Protein AF-A0A921SMA0-F1 (afdb_monomer_lite)

Sequence (231 aa):
MGSETGGRRARRWAIAGLLVIVLTVTSVPVLGFVAYGPARTVSAYFDALERGDATAAVDRLLLGDVTDGWALTDAALTGAPSLPTRVNVTHVEVDGDSATAHVRYDLAGTTRSQDVALVRRTGLWGLFPEWLIDPGQLPRLDLVVDGASTLHLNSADVPVPREGLPVLYPVEYSAGFAEEWFRSDVQNAVVDGTEPEVEVRLAAEPTDRLLTEVQKLVREHLEECATATTL

pLDDT: mean 86.72, std 14.73, range [40.72, 98.38]

Structure (mmCIF, N/CA/C/O backbone):
data_AF-A0A921SMA0-F1
#
_entry.id   AF-A0A921SMA0-F1
#
loop_
_atom_site.group_PDB
_atom_site.id
_atom_site.type_symbol
_atom_site.label_atom_id
_atom_site.label_alt_id
_atom_site.label_comp_id
_atom_site.label_asym_id
_atom_site.label_entity_id
_atom_site.label_seq_id
_atom_site.pdbx_PDB_ins_code
_atom_site.Cartn_x
_atom_site.Cartn_y
_atom_site.Cartn_z
_atom_site.occupancy
_atom_site.B_iso_or_equiv
_atom_site.auth_seq_id
_atom_site.auth_comp_id
_atom_site.auth_asym_id
_atom_site.auth_atom_id
_atom_site.pdbx_PDB_model_num
ATOM 1 N N . MET A 1 1 ? 45.565 -23.166 -63.180 1.00 44.62 1 MET A N 1
ATOM 2 C CA . MET A 1 1 ? 44.136 -23.253 -62.808 1.00 44.62 1 MET A CA 1
ATOM 3 C C . MET A 1 1 ? 44.072 -23.631 -61.331 1.00 44.62 1 MET A C 1
ATOM 5 O O . MET A 1 1 ? 44.339 -24.781 -61.023 1.00 44.62 1 MET A O 1
ATOM 9 N N . GLY A 1 2 ? 43.895 -22.677 -60.403 1.00 48.47 2 GLY A N 1
ATOM 10 C CA . GLY A 1 2 ? 43.957 -23.020 -58.968 1.00 48.47 2 GLY A CA 1
ATOM 11 C C . GLY A 1 2 ? 43.997 -21.896 -57.923 1.00 48.47 2 GLY A C 1
ATOM 12 O O . GLY A 1 2 ? 44.280 -22.201 -56.773 1.00 48.47 2 GLY A O 1
ATOM 13 N N . SER A 1 3 ? 43.732 -20.625 -58.255 1.00 46.03 3 SER A N 1
ATOM 14 C CA . SER A 1 3 ? 43.811 -19.519 -57.274 1.00 46.03 3 SER A CA 1
ATOM 15 C C . SER A 1 3 ? 42.480 -18.819 -56.956 1.00 46.03 3 SER A C 1
ATOM 17 O O . SER A 1 3 ? 42.450 -17.931 -56.110 1.00 46.03 3 SER A O 1
ATOM 19 N N . GLU A 1 4 ? 41.351 -19.220 -57.550 1.00 50.34 4 GLU A N 1
ATOM 20 C CA . GLU A 1 4 ? 40.073 -18.504 -57.357 1.00 50.34 4 GLU A CA 1
ATOM 21 C C . GLU A 1 4 ? 39.238 -18.978 -56.150 1.00 50.34 4 GLU A C 1
ATOM 23 O O . GLU A 1 4 ? 38.250 -18.340 -55.773 1.00 50.34 4 GLU A O 1
ATOM 28 N N . THR A 1 5 ? 39.612 -20.086 -55.504 1.00 53.25 5 THR A N 1
ATOM 29 C CA . THR A 1 5 ? 38.802 -20.714 -54.443 1.00 53.25 5 THR A CA 1
ATOM 30 C C . THR A 1 5 ? 39.125 -20.210 -53.031 1.00 53.25 5 THR A C 1
ATOM 32 O O . THR A 1 5 ? 38.252 -20.262 -52.160 1.00 53.25 5 THR A O 1
ATOM 35 N N . GLY A 1 6 ? 40.326 -19.666 -52.799 1.00 53.53 6 GLY A N 1
ATOM 36 C CA . GLY A 1 6 ? 40.760 -19.170 -51.484 1.00 53.53 6 GLY A CA 1
ATOM 37 C C . GLY A 1 6 ? 40.037 -17.891 -51.047 1.00 53.53 6 GLY A C 1
ATOM 38 O O . GLY A 1 6 ? 39.524 -17.814 -49.930 1.00 53.53 6 GLY A O 1
ATOM 39 N N . GLY A 1 7 ? 39.891 -16.923 -51.959 1.00 58.03 7 GLY A N 1
ATOM 40 C CA . GLY A 1 7 ? 39.273 -15.626 -51.656 1.00 58.03 7 GLY A CA 1
ATOM 41 C C . GLY A 1 7 ? 37.786 -15.719 -51.303 1.00 58.03 7 GLY A C 1
ATOM 42 O O . GLY A 1 7 ? 37.313 -15.027 -50.405 1.00 58.03 7 GLY A O 1
ATOM 43 N N . ARG A 1 8 ? 37.035 -16.629 -51.944 1.00 58.25 8 ARG A N 1
ATOM 44 C CA . ARG A 1 8 ? 35.601 -16.819 -51.653 1.00 58.25 8 ARG A CA 1
ATOM 45 C C . ARG A 1 8 ? 35.366 -17.455 -50.285 1.00 58.25 8 ARG A C 1
ATOM 47 O O . ARG A 1 8 ? 34.381 -17.122 -49.635 1.00 58.25 8 ARG A O 1
ATOM 54 N N . ARG A 1 9 ? 36.256 -18.349 -49.841 1.00 60.91 9 ARG A N 1
ATOM 55 C CA . ARG A 1 9 ? 36.178 -18.961 -48.507 1.00 60.91 9 ARG A CA 1
ATOM 56 C C . ARG A 1 9 ? 36.543 -17.943 -47.431 1.00 60.91 9 ARG A C 1
ATOM 58 O O . ARG A 1 9 ? 35.746 -17.746 -46.524 1.00 60.91 9 ARG A O 1
ATOM 65 N N . ALA A 1 10 ? 37.657 -17.227 -47.588 1.00 69.00 10 ALA A N 1
ATOM 66 C CA .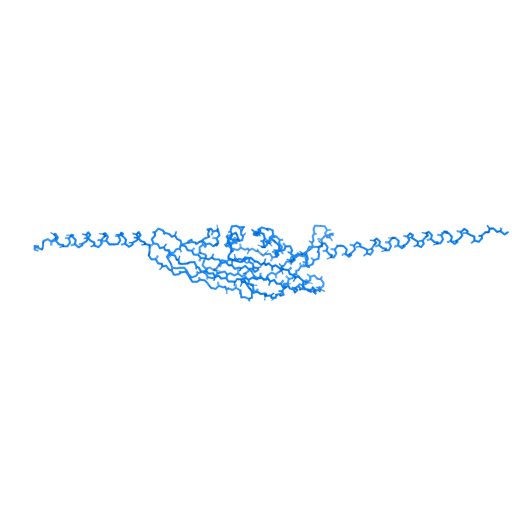 ALA A 1 10 ? 38.068 -16.178 -46.652 1.00 69.00 10 ALA A CA 1
ATOM 67 C C . ALA A 1 10 ? 37.000 -15.077 -46.502 1.00 69.00 10 ALA A C 1
A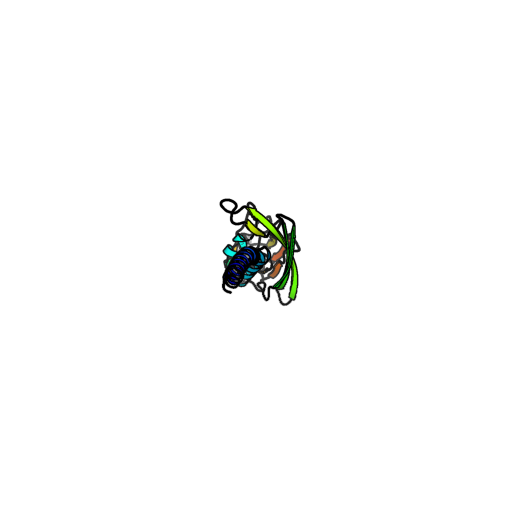TOM 69 O O . ALA A 1 10 ? 36.652 -14.700 -45.386 1.00 69.00 10 ALA A O 1
ATOM 70 N N . ARG A 1 11 ? 36.390 -14.636 -47.612 1.00 71.31 11 ARG A N 1
ATOM 71 C CA . ARG A 1 11 ? 35.308 -13.639 -47.587 1.00 71.31 11 ARG A CA 1
ATOM 72 C C . ARG A 1 11 ? 34.042 -14.156 -46.900 1.00 71.31 11 ARG A C 1
ATOM 74 O O . ARG A 1 11 ? 33.395 -13.402 -46.188 1.00 71.31 11 ARG A O 1
ATOM 81 N N . ARG A 1 12 ? 33.691 -15.436 -47.078 1.00 75.81 12 ARG A N 1
ATOM 82 C CA . ARG A 1 12 ? 32.546 -16.062 -46.389 1.00 75.81 12 ARG A CA 1
ATOM 83 C C . ARG A 1 12 ? 32.764 -16.155 -44.880 1.00 75.81 12 ARG A C 1
ATOM 85 O O . ARG A 1 12 ? 31.842 -15.848 -44.137 1.00 75.81 12 ARG A O 1
ATOM 92 N N . TRP A 1 13 ? 33.969 -16.511 -44.437 1.00 76.50 13 TRP A N 1
ATOM 93 C CA . TRP A 1 13 ? 34.309 -16.553 -43.011 1.00 76.50 13 TRP A CA 1
ATOM 94 C C . TRP A 1 13 ? 34.347 -15.160 -42.377 1.00 76.50 13 TRP A C 1
ATOM 96 O O . TRP A 1 13 ? 33.834 -14.986 -41.278 1.00 76.50 13 TRP A O 1
ATOM 106 N N . ALA A 1 14 ? 34.859 -14.153 -43.092 1.00 75.94 14 ALA A N 1
ATOM 107 C CA . ALA A 1 14 ? 34.826 -12.764 -42.635 1.00 75.94 14 ALA A CA 1
ATOM 108 C C . ALA A 1 14 ? 33.389 -12.226 -42.505 1.00 75.94 14 ALA A C 1
ATOM 110 O O . ALA A 1 14 ? 33.062 -11.589 -41.509 1.00 75.94 14 ALA A O 1
ATOM 111 N N . ILE A 1 15 ? 32.512 -12.532 -43.470 1.00 78.50 15 ILE A N 1
ATOM 112 C CA . ILE A 1 15 ? 31.091 -12.156 -43.408 1.00 78.50 15 ILE A CA 1
ATOM 113 C C . ILE A 1 15 ? 30.387 -12.886 -42.260 1.00 78.50 15 ILE A C 1
ATOM 115 O O . ILE A 1 15 ? 29.644 -12.253 -41.523 1.00 78.50 15 ILE A O 1
ATOM 119 N N . ALA A 1 16 ? 30.636 -14.184 -42.070 1.00 78.19 16 ALA A N 1
ATOM 120 C CA . ALA A 1 16 ? 30.051 -14.943 -40.965 1.00 78.19 16 ALA A CA 1
ATOM 121 C C . ALA A 1 16 ? 30.497 -14.401 -39.596 1.00 78.19 16 ALA A C 1
ATOM 123 O O . ALA A 1 16 ? 29.664 -14.230 -38.713 1.00 78.19 16 ALA A O 1
ATOM 124 N N . GLY A 1 17 ? 31.781 -14.062 -39.438 1.00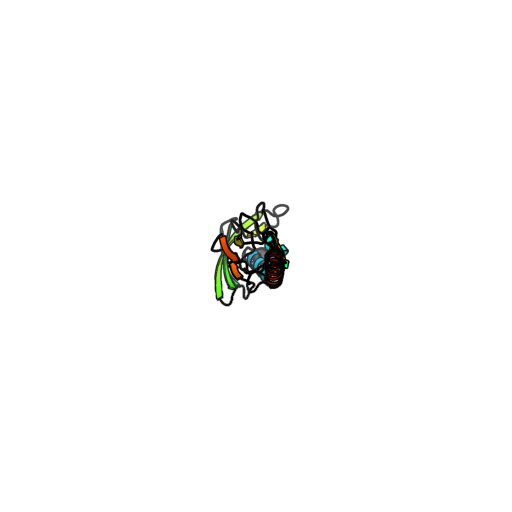 79.12 17 GLY A N 1
ATOM 125 C CA . GLY A 1 17 ? 32.304 -13.442 -38.219 1.00 79.12 17 GLY A CA 1
ATOM 126 C C . GLY A 1 17 ? 31.696 -12.063 -37.951 1.00 79.12 17 GLY A C 1
ATOM 127 O O . GLY A 1 17 ? 31.245 -11.802 -36.840 1.00 79.12 17 GLY A O 1
ATOM 128 N N . LEU A 1 18 ? 31.601 -11.210 -38.977 1.00 79.56 18 LEU A N 1
ATOM 129 C CA . LEU A 1 18 ? 30.931 -9.910 -38.876 1.00 79.56 18 LEU A CA 1
ATOM 130 C C . LEU A 1 18 ? 29.455 -10.076 -38.493 1.00 79.56 18 LEU A C 1
ATOM 132 O O . LEU A 1 18 ? 28.956 -9.344 -37.651 1.00 79.56 18 LEU A O 1
ATOM 136 N N . LEU A 1 19 ? 28.764 -11.053 -39.080 1.00 77.19 19 LEU A N 1
ATOM 137 C CA . LEU A 1 19 ? 27.347 -11.301 -38.839 1.00 77.19 19 LEU A CA 1
ATOM 138 C C . LEU A 1 19 ? 27.101 -11.813 -37.415 1.00 77.19 19 LEU A C 1
ATOM 140 O O . LEU A 1 19 ? 26.161 -11.358 -36.777 1.00 77.19 19 LEU A O 1
ATOM 144 N N . VAL A 1 20 ? 27.982 -12.666 -36.881 1.00 75.19 20 VAL A N 1
ATOM 145 C CA . VAL A 1 20 ? 27.959 -13.078 -35.467 1.00 75.19 20 VAL A CA 1
ATOM 146 C C . VAL A 1 20 ? 28.226 -11.888 -34.547 1.00 75.19 20 VAL A C 1
ATOM 148 O O . VAL A 1 20 ? 27.503 -11.716 -33.573 1.00 75.19 20 VAL A O 1
ATOM 151 N N . ILE A 1 21 ? 29.200 -11.028 -34.855 1.00 71.44 21 ILE A N 1
ATOM 152 C CA . ILE A 1 21 ? 29.482 -9.825 -34.056 1.00 71.44 21 ILE A CA 1
ATOM 153 C C . ILE A 1 21 ? 28.285 -8.870 -34.086 1.00 71.44 21 ILE A C 1
ATOM 155 O O . ILE A 1 21 ? 27.843 -8.431 -33.033 1.00 71.44 21 ILE A O 1
ATOM 159 N N . VAL A 1 22 ? 27.706 -8.603 -35.258 1.00 69.44 22 VAL A N 1
ATOM 160 C CA . VAL A 1 22 ? 26.515 -7.754 -35.404 1.00 69.44 22 VAL A CA 1
ATOM 161 C C . VAL A 1 22 ? 25.325 -8.357 -34.662 1.00 69.44 22 VAL A C 1
ATOM 163 O O . VAL A 1 22 ? 24.676 -7.636 -33.915 1.00 69.44 22 VAL A O 1
ATOM 166 N N . LEU A 1 23 ? 25.064 -9.664 -34.780 1.00 60.84 23 LEU A N 1
ATOM 167 C CA . LEU A 1 23 ? 24.011 -10.348 -34.017 1.00 60.84 23 LEU A CA 1
ATOM 168 C C . LEU A 1 23 ? 24.255 -10.262 -32.515 1.00 60.84 23 LEU A C 1
ATOM 170 O O . LEU A 1 23 ? 23.328 -9.963 -31.778 1.00 60.84 23 LEU A O 1
ATOM 174 N N . THR A 1 24 ? 25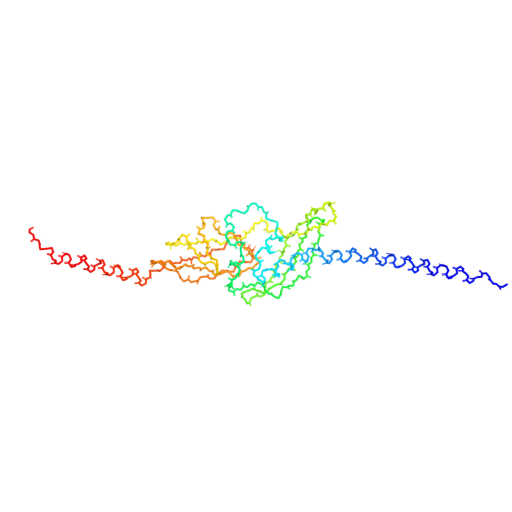.486 -10.447 -32.047 1.00 58.38 24 THR A N 1
ATOM 175 C CA . THR A 1 24 ? 25.795 -10.402 -30.610 1.00 58.38 24 THR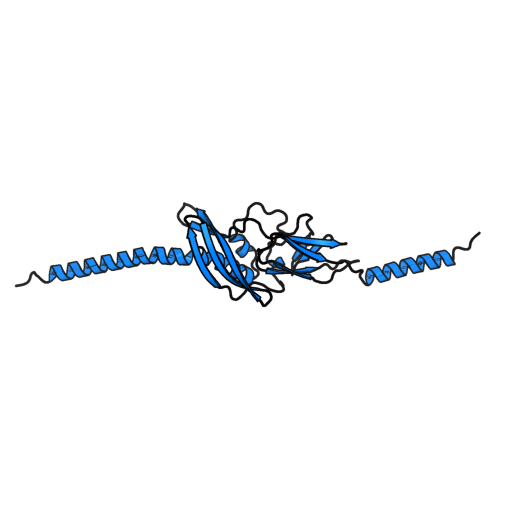 A CA 1
ATOM 176 C C . THR A 1 24 ? 25.672 -8.971 -30.075 1.00 58.38 24 THR A C 1
ATOM 178 O O . THR A 1 24 ? 25.050 -8.747 -29.043 1.00 58.38 24 THR A O 1
ATOM 181 N N . VAL A 1 25 ? 26.170 -7.979 -30.819 1.00 59.16 25 VAL A N 1
ATOM 182 C CA . VAL A 1 25 ? 26.106 -6.550 -30.466 1.00 59.16 25 VAL A CA 1
ATOM 183 C C . VAL A 1 25 ? 24.682 -5.993 -30.563 1.00 59.16 25 VAL A C 1
ATOM 185 O O . VAL A 1 25 ? 24.348 -5.083 -29.817 1.00 59.16 25 VAL A O 1
ATOM 188 N N . THR A 1 26 ? 23.820 -6.542 -31.426 1.00 53.66 26 THR A N 1
ATOM 189 C CA . THR A 1 26 ? 22.397 -6.152 -31.517 1.00 53.66 26 THR A CA 1
ATOM 190 C C . THR A 1 26 ? 21.490 -6.931 -30.561 1.00 53.66 26 THR A C 1
ATOM 192 O O . THR A 1 26 ? 20.457 -6.407 -30.158 1.00 53.66 26 THR A O 1
ATOM 195 N N . SER A 1 27 ? 21.882 -8.134 -30.125 1.00 47.44 27 SER A N 1
ATOM 196 C CA . SER A 1 27 ? 21.148 -8.916 -29.113 1.00 47.44 27 SER A CA 1
ATOM 197 C C . SER A 1 27 ? 21.242 -8.310 -27.711 1.00 47.44 27 SER A C 1
ATOM 199 O O . SER A 1 27 ? 20.268 -8.315 -26.962 1.00 47.44 27 SER A O 1
ATOM 201 N N . VAL A 1 28 ? 22.416 -7.790 -27.338 1.00 50.03 28 VAL A N 1
ATOM 202 C CA . VAL A 1 28 ? 22.695 -7.309 -25.971 1.00 50.03 28 VAL A CA 1
ATOM 203 C C . VAL A 1 28 ? 21.853 -6.080 -25.568 1.00 50.03 28 VAL A C 1
ATOM 205 O O . VAL A 1 28 ? 21.305 -6.098 -24.465 1.00 50.03 28 VAL A O 1
ATOM 208 N N . PRO A 1 29 ? 21.649 -5.054 -26.420 1.00 47.28 29 PRO A N 1
ATOM 209 C CA . PRO A 1 29 ? 20.770 -3.929 -26.105 1.00 47.28 29 PRO A CA 1
ATOM 210 C C . PRO A 1 29 ? 19.311 -4.354 -25.937 1.00 47.28 29 PRO A C 1
ATOM 212 O O . PRO A 1 29 ? 18.635 -3.844 -25.051 1.00 47.28 29 PRO A O 1
ATOM 215 N N . VAL A 1 30 ? 18.836 -5.311 -26.743 1.00 44.59 30 VAL A N 1
ATOM 216 C CA . VAL A 1 30 ? 17.448 -5.797 -26.689 1.00 44.59 30 VAL A CA 1
ATOM 217 C C . VAL A 1 30 ? 17.208 -6.602 -25.413 1.00 44.59 30 VAL A C 1
ATOM 219 O O . VAL A 1 30 ? 16.198 -6.396 -24.747 1.00 44.59 30 VAL A O 1
ATOM 222 N N . LEU A 1 31 ? 18.156 -7.450 -25.001 1.00 46.25 31 LEU A N 1
ATOM 223 C CA . LEU A 1 31 ? 18.052 -8.151 -23.719 1.00 46.25 31 LEU A CA 1
ATOM 224 C C . LEU A 1 31 ? 18.153 -7.197 -22.520 1.00 46.25 31 LEU A C 1
ATOM 226 O O . LEU A 1 31 ? 17.434 -7.397 -21.550 1.00 46.25 31 LEU A O 1
ATOM 230 N N . GLY A 1 32 ? 18.985 -6.151 -22.580 1.00 42.34 32 GLY A N 1
ATOM 231 C CA . GLY A 1 32 ? 19.077 -5.132 -21.526 1.00 42.34 32 GLY A CA 1
ATOM 232 C C . GLY A 1 32 ? 17.806 -4.284 -21.388 1.00 42.34 32 GLY A C 1
ATOM 233 O O . GLY A 1 32 ? 17.348 -4.049 -20.272 1.00 42.34 32 GLY A O 1
ATOM 234 N N . PHE A 1 33 ? 17.185 -3.905 -22.512 1.00 48.56 33 PHE A N 1
ATOM 235 C CA . PHE A 1 33 ? 15.898 -3.194 -22.543 1.00 48.56 33 PHE A CA 1
ATOM 236 C C . PHE A 1 33 ? 14.743 -4.036 -21.984 1.00 48.56 33 PHE A C 1
ATOM 238 O O . PHE A 1 33 ? 13.833 -3.500 -21.360 1.00 48.56 33 PHE A O 1
ATOM 245 N N . VAL A 1 34 ? 14.783 -5.356 -22.178 1.00 50.66 34 VAL A N 1
ATOM 246 C CA . VAL A 1 34 ? 13.763 -6.287 -21.669 1.00 50.66 34 VAL A CA 1
ATOM 247 C C . VAL A 1 34 ? 14.037 -6.683 -20.211 1.00 50.66 34 VAL A C 1
ATOM 249 O O . VAL A 1 34 ? 13.105 -6.865 -19.432 1.00 50.66 34 VAL A O 1
ATOM 252 N N . ALA A 1 35 ? 15.305 -6.784 -19.804 1.00 51.50 35 ALA A N 1
ATOM 253 C CA . ALA A 1 35 ? 15.685 -7.231 -18.467 1.00 51.50 35 ALA A CA 1
ATOM 254 C C . ALA A 1 35 ? 15.745 -6.112 -17.413 1.00 51.50 35 ALA A C 1
ATOM 256 O O . ALA A 1 35 ? 15.659 -6.425 -16.232 1.00 51.50 35 ALA A O 1
ATOM 257 N N . TYR A 1 36 ? 15.875 -4.842 -17.786 1.00 60.97 36 TYR A N 1
ATOM 258 C CA . TYR A 1 36 ? 15.924 -3.724 -16.827 1.00 60.97 36 TYR A CA 1
ATOM 259 C C . TYR A 1 36 ? 15.120 -2.511 -17.313 1.00 60.97 36 TYR A C 1
ATOM 261 O O . TYR A 1 36 ? 15.400 -1.383 -16.927 1.00 60.97 36 TYR A O 1
ATOM 269 N N . GLY A 1 37 ? 14.152 -2.721 -18.210 1.00 84.69 37 GLY A N 1
ATOM 270 C CA . GLY A 1 37 ? 13.312 -1.650 -18.747 1.00 84.69 37 GLY A CA 1
ATOM 271 C C . GLY A 1 37 ? 12.130 -1.273 -17.845 1.00 84.69 37 GLY A C 1
ATOM 272 O O . GLY A 1 37 ? 11.798 -2.020 -16.919 1.00 84.69 37 GLY A O 1
ATOM 273 N N . PRO A 1 38 ? 11.427 -0.170 -18.168 1.00 90.31 38 PRO A N 1
ATOM 274 C CA . PRO A 1 38 ? 10.305 0.336 -17.373 1.00 90.31 38 PRO A CA 1
ATOM 275 C C . PRO A 1 38 ? 9.210 -0.715 -17.150 1.00 90.31 38 PRO A C 1
ATOM 277 O O . PRO A 1 38 ? 8.740 -0.898 -16.031 1.00 90.31 38 PRO A O 1
ATOM 280 N N . ALA A 1 39 ? 8.870 -1.490 -18.190 1.00 90.69 39 ALA A N 1
ATOM 281 C CA . ALA A 1 39 ? 7.879 -2.566 -18.103 1.00 90.69 39 ALA A CA 1
ATOM 282 C C . ALA A 1 39 ? 8.212 -3.597 -17.013 1.00 90.69 39 ALA A C 1
ATOM 284 O O . ALA A 1 39 ? 7.311 -4.108 -16.344 1.00 90.69 39 ALA A O 1
ATOM 285 N N . ARG A 1 40 ? 9.502 -3.909 -16.822 1.00 89.75 40 ARG A N 1
ATOM 286 C CA . ARG A 1 40 ? 9.937 -4.879 -15.817 1.00 89.75 40 ARG A CA 1
ATOM 287 C C . ARG A 1 40 ? 9.857 -4.300 -14.414 1.00 89.75 40 ARG A C 1
ATOM 289 O O . ARG A 1 40 ? 9.412 -5.018 -13.529 1.00 89.75 40 ARG A O 1
ATOM 296 N N . THR A 1 41 ? 10.240 -3.036 -14.214 1.00 94.25 41 THR A N 1
ATOM 297 C CA . THR A 1 41 ? 10.065 -2.354 -12.919 1.00 94.25 41 THR A CA 1
ATOM 298 C C . THR A 1 41 ? 8.602 -2.381 -12.502 1.00 94.25 41 THR A C 1
ATOM 300 O O . THR A 1 41 ? 8.302 -2.807 -11.391 1.00 94.25 41 THR A O 1
ATOM 303 N N . VAL A 1 42 ? 7.696 -2.016 -13.415 1.00 95.88 42 VAL A N 1
ATOM 304 C CA . VAL A 1 42 ? 6.252 -2.058 -13.164 1.00 95.88 42 VAL A CA 1
ATOM 305 C C . VAL A 1 42 ? 5.785 -3.473 -12.846 1.00 95.88 42 VAL A C 1
ATOM 307 O O . VAL A 1 42 ? 5.192 -3.694 -11.798 1.00 95.88 42 VAL A O 1
ATOM 310 N N . SER A 1 43 ? 6.101 -4.453 -13.694 1.00 95.12 43 SER A N 1
ATOM 311 C CA . SER A 1 43 ? 5.688 -5.843 -13.450 1.00 95.12 43 SER A CA 1
ATOM 312 C C . SER A 1 43 ? 6.194 -6.342 -12.096 1.00 95.12 43 SER A C 1
ATOM 314 O O . SER A 1 43 ? 5.445 -6.927 -11.330 1.00 95.12 43 SER A O 1
ATOM 316 N N . ALA A 1 44 ? 7.445 -6.037 -11.752 1.00 95.81 44 ALA A N 1
ATOM 317 C CA . ALA A 1 44 ? 8.057 -6.492 -10.516 1.00 95.81 44 ALA A CA 1
ATOM 318 C C . ALA A 1 44 ? 7.537 -5.756 -9.264 1.00 95.81 44 ALA A C 1
ATOM 320 O O . ALA A 1 44 ? 7.642 -6.308 -8.170 1.00 95.81 44 ALA A O 1
ATOM 321 N N . TYR A 1 45 ? 7.008 -4.536 -9.407 1.00 97.75 45 TYR A N 1
ATOM 322 C CA . TYR A 1 45 ? 6.262 -3.831 -8.361 1.00 97.75 45 TYR A CA 1
ATOM 323 C C . TYR A 1 45 ? 4.925 -4.522 -8.084 1.00 97.75 45 TYR A C 1
ATOM 325 O O . TYR A 1 45 ? 4.646 -4.923 -6.959 1.00 97.75 45 TYR A O 1
ATOM 333 N N . PHE A 1 46 ? 4.133 -4.738 -9.133 1.00 97.88 46 PHE A N 1
ATOM 334 C CA . PHE A 1 46 ? 2.839 -5.404 -9.030 1.00 97.88 46 PHE A CA 1
ATOM 335 C C . PHE A 1 46 ? 2.960 -6.856 -8.543 1.00 97.88 46 PHE A C 1
ATOM 337 O O . PHE A 1 46 ? 2.189 -7.278 -7.689 1.00 97.88 46 PHE A O 1
ATOM 344 N N . ASP A 1 47 ? 3.974 -7.590 -9.004 1.00 97.69 47 ASP A N 1
ATOM 345 C CA . ASP A 1 47 ? 4.299 -8.932 -8.514 1.00 97.69 47 ASP A CA 1
ATOM 346 C C . ASP A 1 47 ? 4.646 -8.936 -7.014 1.00 97.69 47 ASP A C 1
ATOM 348 O O . ASP A 1 47 ? 4.413 -9.926 -6.321 1.00 97.69 47 ASP A O 1
ATOM 352 N N . ALA A 1 48 ? 5.274 -7.868 -6.510 1.00 98.31 48 ALA A N 1
ATOM 353 C CA . ALA A 1 48 ? 5.575 -7.734 -5.089 1.00 98.31 48 ALA A CA 1
ATOM 354 C C . ALA A 1 48 ? 4.290 -7.494 -4.285 1.00 98.31 48 ALA A C 1
ATOM 356 O O . ALA A 1 48 ? 4.075 -8.173 -3.282 1.00 98.31 48 ALA A O 1
ATOM 357 N N . LEU A 1 49 ? 3.389 -6.639 -4.786 1.00 98.25 49 LEU A N 1
ATOM 358 C CA . LEU A 1 49 ? 2.061 -6.452 -4.198 1.00 98.25 49 LEU A CA 1
ATOM 359 C C . LEU A 1 49 ? 1.254 -7.753 -4.181 1.00 98.25 49 LEU A C 1
ATOM 361 O O . LEU A 1 49 ? 0.718 -8.103 -3.137 1.00 98.25 49 LEU A O 1
ATOM 365 N N . GLU A 1 50 ? 1.209 -8.500 -5.288 1.00 97.50 50 GLU A N 1
ATOM 366 C CA . GLU A 1 50 ? 0.496 -9.785 -5.375 1.00 97.50 50 GLU A CA 1
ATOM 367 C C . GLU A 1 50 ? 1.013 -10.806 -4.345 1.00 97.50 50 GLU A C 1
ATOM 369 O O . GLU A 1 50 ? 0.239 -11.594 -3.801 1.00 97.50 50 GLU A O 1
ATOM 374 N N . ARG A 1 51 ? 2.315 -10.772 -4.030 1.00 97.44 51 ARG A N 1
ATOM 375 C CA . ARG A 1 51 ? 2.935 -11.626 -3.003 1.00 97.44 51 ARG A CA 1
ATOM 376 C C . ARG A 1 51 ? 2.824 -11.084 -1.574 1.00 97.44 51 ARG A C 1
ATOM 378 O O . ARG A 1 51 ? 3.255 -11.779 -0.656 1.00 97.44 51 ARG A O 1
ATOM 385 N N . GLY A 1 52 ? 2.288 -9.880 -1.377 1.00 97.81 52 GLY A N 1
ATOM 386 C CA . GLY A 1 52 ? 2.266 -9.208 -0.076 1.00 97.81 52 GLY A CA 1
ATOM 387 C C . GLY A 1 52 ? 3.648 -8.766 0.425 1.00 97.81 52 GLY A C 1
ATOM 388 O O . GLY A 1 52 ? 3.831 -8.593 1.625 1.00 97.81 52 GLY A O 1
ATOM 389 N N . ASP A 1 53 ? 4.616 -8.599 -0.479 1.00 98.12 53 ASP A N 1
ATOM 390 C CA . ASP A 1 53 ? 5.990 -8.177 -0.185 1.00 98.12 53 ASP A CA 1
ATOM 391 C C . ASP A 1 53 ? 6.094 -6.654 -0.352 1.00 98.12 53 ASP A C 1
ATOM 393 O O . ASP A 1 53 ? 6.366 -6.130 -1.437 1.00 98.12 53 ASP A O 1
ATOM 397 N N . ALA A 1 54 ? 5.803 -5.927 0.726 1.00 97.50 54 ALA A N 1
ATOM 398 C CA . ALA A 1 54 ? 5.794 -4.471 0.722 1.00 97.50 54 ALA A CA 1
ATOM 399 C C . ALA A 1 54 ? 7.206 -3.915 0.561 1.00 97.50 54 ALA A C 1
ATOM 401 O O . ALA A 1 54 ? 7.385 -2.912 -0.123 1.00 97.50 54 ALA A O 1
ATOM 402 N N . THR A 1 55 ? 8.210 -4.582 1.136 1.00 96.31 55 THR A N 1
ATOM 403 C CA . THR A 1 55 ? 9.613 -4.160 1.023 1.00 96.31 55 THR A CA 1
ATOM 404 C C . THR A 1 55 ? 10.053 -4.150 -0.442 1.00 96.31 55 THR A C 1
ATOM 406 O O . THR A 1 55 ? 10.512 -3.126 -0.950 1.00 96.31 55 THR A O 1
ATOM 409 N N . ALA A 1 56 ? 9.826 -5.249 -1.169 1.00 96.75 56 ALA A N 1
ATOM 410 C CA . ALA A 1 56 ? 10.175 -5.328 -2.584 1.00 96.75 56 ALA A CA 1
ATOM 411 C C . ALA A 1 56 ? 9.336 -4.393 -3.470 1.00 96.75 56 ALA A C 1
ATOM 413 O O . ALA A 1 56 ? 9.800 -4.008 -4.547 1.00 96.75 56 ALA A O 1
ATOM 414 N N . ALA A 1 57 ? 8.113 -4.046 -3.054 1.00 97.75 57 ALA A N 1
ATOM 415 C CA . ALA A 1 57 ? 7.289 -3.054 -3.736 1.00 97.75 57 ALA A CA 1
ATOM 416 C C . ALA A 1 57 ? 7.848 -1.635 -3.529 1.00 97.75 57 ALA A C 1
ATOM 418 O O . ALA A 1 57 ? 8.080 -0.919 -4.502 1.00 97.75 57 ALA A O 1
ATOM 419 N N . VAL A 1 58 ? 8.128 -1.252 -2.280 1.00 96.62 58 VAL A N 1
ATOM 420 C CA . VAL A 1 58 ? 8.709 0.048 -1.904 1.00 96.62 58 VAL A CA 1
ATOM 421 C C . VAL A 1 58 ? 10.041 0.291 -2.615 1.00 96.62 58 VAL A C 1
ATOM 423 O O . VAL A 1 58 ? 10.255 1.386 -3.127 1.00 96.62 58 VAL A O 1
ATOM 426 N N . ASP A 1 59 ? 10.885 -0.734 -2.755 1.00 94.44 59 ASP A N 1
ATOM 427 C CA . ASP A 1 59 ? 12.172 -0.650 -3.464 1.00 94.44 59 ASP A CA 1
ATOM 428 C C . ASP A 1 59 ? 12.052 -0.241 -4.946 1.00 94.44 59 ASP A C 1
ATOM 430 O O . ASP A 1 59 ? 13.045 0.123 -5.577 1.00 94.44 59 ASP A O 1
ATOM 434 N N . ARG A 1 60 ? 10.851 -0.309 -5.536 1.00 95.56 60 ARG A N 1
ATOM 435 C CA . ARG A 1 60 ? 10.591 0.109 -6.925 1.00 95.56 60 ARG A CA 1
ATOM 436 C C . ARG A 1 60 ? 10.024 1.507 -7.043 1.00 95.56 60 ARG A C 1
ATOM 438 O O . ARG A 1 60 ? 9.830 1.965 -8.168 1.00 95.56 60 ARG A O 1
ATOM 445 N N . LEU A 1 61 ? 9.745 2.165 -5.927 1.00 95.62 61 LEU A N 1
ATOM 446 C CA . LEU A 1 61 ? 9.174 3.497 -5.899 1.00 95.62 61 LEU A CA 1
ATOM 447 C C . LEU A 1 61 ? 10.277 4.539 -5.701 1.00 95.62 61 LEU A C 1
ATOM 449 O O . LEU A 1 61 ? 11.204 4.364 -4.909 1.00 95.62 61 LEU A O 1
ATOM 453 N N . LEU A 1 62 ? 10.155 5.665 -6.394 1.00 94.38 62 LEU A N 1
ATOM 454 C CA . LEU A 1 62 ? 10.882 6.874 -6.055 1.00 94.38 62 LEU A CA 1
ATOM 455 C C . LEU A 1 62 ? 10.150 7.555 -4.897 1.00 94.38 62 LEU A C 1
ATOM 457 O O . LEU A 1 62 ? 9.265 8.380 -5.103 1.00 94.38 62 LEU A O 1
ATOM 461 N N . LEU A 1 63 ? 10.515 7.189 -3.672 1.00 90.56 63 LEU A N 1
ATOM 462 C CA . LEU A 1 63 ? 9.992 7.836 -2.473 1.00 90.56 63 LEU A CA 1
ATOM 463 C C . LEU A 1 63 ? 10.958 8.913 -1.977 1.00 90.56 63 LEU A C 1
ATOM 465 O O . LEU A 1 63 ? 12.174 8.712 -1.936 1.00 90.56 63 LEU A O 1
ATOM 469 N N . GLY A 1 64 ? 10.396 10.061 -1.596 1.00 85.31 64 GLY A N 1
ATOM 470 C CA . GLY A 1 64 ? 11.067 11.017 -0.720 1.00 85.31 64 GLY A CA 1
ATOM 471 C C . GLY A 1 64 ? 11.020 10.556 0.740 1.00 85.31 64 GLY A C 1
ATOM 472 O O . GLY A 1 64 ? 10.757 9.389 1.029 1.00 85.31 64 GLY A O 1
ATOM 473 N N . ASP A 1 65 ? 11.230 11.485 1.670 1.00 84.31 65 ASP A N 1
ATOM 474 C CA . ASP A 1 65 ? 11.020 11.207 3.091 1.00 84.31 65 ASP A CA 1
ATOM 475 C C . ASP A 1 65 ? 9.529 10.940 3.350 1.00 84.31 65 ASP A C 1
ATOM 477 O O . ASP A 1 65 ? 8.691 11.834 3.222 1.00 84.31 65 ASP A O 1
ATOM 481 N N . VAL A 1 66 ? 9.194 9.696 3.701 1.00 85.25 66 VAL A N 1
ATOM 482 C CA . VAL A 1 66 ? 7.833 9.307 4.082 1.00 85.25 66 VAL A CA 1
ATOM 483 C C . VAL A 1 66 ? 7.695 9.426 5.594 1.00 85.25 66 VAL A C 1
ATOM 485 O O . VAL A 1 66 ? 8.279 8.647 6.349 1.00 85.25 66 VAL A O 1
ATOM 488 N N . THR A 1 67 ? 6.906 10.398 6.043 1.00 85.56 67 THR A N 1
ATOM 489 C CA . THR A 1 67 ? 6.405 10.426 7.418 1.00 85.56 67 THR A CA 1
ATOM 490 C C . THR A 1 67 ? 5.338 9.351 7.586 1.00 85.56 67 THR A C 1
ATOM 492 O O . THR A 1 67 ? 4.623 9.035 6.639 1.00 85.56 67 THR A O 1
ATOM 495 N N . ASP A 1 68 ? 5.225 8.780 8.785 1.00 87.50 68 ASP A N 1
ATOM 496 C CA . ASP A 1 68 ? 4.089 7.924 9.141 1.00 87.50 68 ASP A CA 1
ATOM 497 C C . ASP A 1 68 ? 3.946 6.643 8.288 1.00 87.50 68 ASP A C 1
ATOM 499 O O . ASP A 1 68 ? 2.859 6.095 8.122 1.00 87.50 68 ASP A O 1
ATOM 503 N N . GLY A 1 69 ? 5.064 6.113 7.776 1.00 90.38 69 GLY A N 1
ATOM 504 C CA . GLY A 1 69 ? 5.134 4.915 6.923 1.00 90.38 69 GLY A CA 1
ATOM 505 C C . GLY A 1 69 ? 4.801 3.575 7.601 1.00 90.38 69 GLY A C 1
ATOM 506 O O . GLY A 1 69 ? 5.311 2.540 7.180 1.00 90.38 69 GLY A O 1
ATOM 507 N N . TRP A 1 70 ? 3.971 3.558 8.650 1.00 93.94 70 TRP A N 1
ATOM 508 C CA . TRP A 1 70 ? 3.631 2.349 9.416 1.00 93.94 70 TRP A CA 1
ATOM 509 C C . TRP A 1 70 ? 2.878 1.293 8.592 1.00 93.94 70 TRP A C 1
ATOM 511 O O . TRP A 1 70 ? 2.974 0.103 8.891 1.00 93.94 70 TRP A O 1
ATOM 521 N N . ALA A 1 71 ? 2.183 1.707 7.527 1.00 95.06 71 ALA A N 1
ATOM 522 C CA . ALA A 1 71 ? 1.489 0.809 6.601 1.00 95.06 71 ALA A CA 1
ATOM 523 C C . ALA A 1 71 ? 2.318 0.389 5.374 1.00 95.06 71 ALA A C 1
ATOM 525 O O . ALA A 1 71 ? 1.821 -0.338 4.516 1.00 95.06 71 ALA A O 1
ATOM 526 N N . LEU A 1 72 ? 3.588 0.795 5.281 1.00 96.44 72 LEU A N 1
ATOM 527 C CA . LEU A 1 72 ? 4.496 0.362 4.212 1.00 96.44 72 LEU A CA 1
ATOM 528 C C . LEU A 1 72 ? 5.222 -0.931 4.609 1.00 96.44 72 LEU A C 1
ATOM 530 O O . LEU A 1 72 ? 6.448 -1.009 4.595 1.00 96.44 72 LEU A O 1
ATOM 534 N N . THR A 1 73 ? 4.452 -1.936 5.031 1.00 97.19 73 THR A N 1
ATOM 535 C CA . THR A 1 73 ? 4.962 -3.194 5.591 1.00 97.19 73 THR A CA 1
ATOM 536 C C . THR A 1 73 ? 4.210 -4.403 5.043 1.00 97.19 73 THR A C 1
ATOM 538 O O . THR A 1 73 ? 3.048 -4.306 4.650 1.00 97.19 73 THR A O 1
ATOM 541 N N . ASP A 1 74 ? 4.856 -5.570 5.053 1.00 98.19 74 ASP A N 1
ATOM 542 C CA . ASP A 1 74 ? 4.256 -6.819 4.566 1.00 98.19 74 ASP A CA 1
ATOM 543 C C . ASP A 1 74 ? 2.989 -7.183 5.360 1.00 98.19 74 ASP A C 1
ATOM 545 O O . ASP A 1 74 ? 2.024 -7.712 4.808 1.00 98.19 74 ASP A O 1
ATOM 549 N N . ALA A 1 75 ? 2.948 -6.849 6.655 1.00 97.56 75 ALA A N 1
ATOM 550 C CA . ALA A 1 75 ? 1.779 -7.057 7.510 1.00 97.56 75 ALA A CA 1
ATOM 551 C C . ALA A 1 75 ? 0.567 -6.229 7.050 1.00 97.56 75 ALA A C 1
ATOM 553 O O . ALA A 1 75 ? -0.563 -6.710 7.112 1.00 97.56 75 ALA A O 1
ATOM 554 N N . ALA A 1 76 ? 0.801 -5.020 6.531 1.00 97.06 76 ALA A N 1
ATOM 555 C CA . ALA A 1 76 ? -0.252 -4.165 5.998 1.00 97.06 76 ALA A CA 1
ATOM 556 C C . ALA A 1 76 ? -0.764 -4.643 4.629 1.00 97.06 76 ALA A C 1
ATOM 558 O O . ALA A 1 76 ? -1.846 -4.238 4.225 1.00 97.06 76 ALA A O 1
ATOM 559 N N . LEU A 1 77 ? -0.040 -5.515 3.917 1.00 97.94 77 LEU A N 1
ATOM 560 C CA . LEU A 1 77 ? -0.538 -6.189 2.706 1.00 97.94 77 LEU A CA 1
ATOM 561 C C . LEU A 1 77 ? -1.133 -7.572 3.003 1.00 97.94 77 LEU A C 1
ATOM 563 O O . LEU A 1 77 ? -2.050 -8.032 2.324 1.00 97.94 77 LEU A O 1
ATOM 567 N N . THR A 1 78 ? -0.620 -8.249 4.026 1.00 97.31 78 THR A N 1
ATOM 568 C CA . THR A 1 78 ? -1.069 -9.583 4.420 1.00 97.31 78 THR A CA 1
ATOM 569 C C . THR A 1 78 ? -2.508 -9.529 4.917 1.00 97.31 78 THR A C 1
ATOM 571 O O . THR A 1 78 ? -2.843 -8.759 5.812 1.00 97.31 78 THR A O 1
ATOM 574 N N . GLY A 1 79 ? -3.373 -10.377 4.361 1.00 92.69 79 GLY A N 1
ATOM 575 C CA . GLY A 1 79 ? -4.794 -10.400 4.720 1.00 92.69 79 GLY A CA 1
ATOM 576 C C . GLY A 1 79 ? -5.619 -9.271 4.096 1.00 92.69 79 GLY A C 1
ATOM 577 O O . GLY A 1 79 ? -6.789 -9.138 4.442 1.00 92.69 79 GLY A O 1
ATOM 578 N N . ALA A 1 80 ? -5.043 -8.489 3.173 1.00 97.62 80 ALA A N 1
ATOM 579 C CA . ALA A 1 80 ? -5.796 -7.540 2.361 1.00 97.62 80 ALA A CA 1
ATOM 580 C C . ALA A 1 80 ? -6.976 -8.234 1.650 1.00 97.62 80 ALA A C 1
ATOM 582 O O . ALA A 1 80 ? -6.768 -9.295 1.049 1.00 97.62 80 ALA A O 1
ATOM 583 N N . PRO A 1 81 ? -8.193 -7.651 1.668 1.00 97.62 81 PRO A N 1
ATOM 584 C CA . PRO A 1 81 ? -9.347 -8.178 0.938 1.00 97.62 81 PRO A CA 1
ATOM 585 C C . PRO A 1 81 ? -9.069 -8.474 -0.540 1.00 97.62 81 PRO A C 1
ATOM 587 O O . PRO A 1 81 ? -9.551 -9.474 -1.076 1.00 97.62 81 PRO A O 1
ATOM 590 N N . SER A 1 82 ? -8.265 -7.631 -1.194 1.00 98.12 82 SER A N 1
ATOM 591 C CA . SER A 1 82 ? -7.809 -7.858 -2.560 1.00 98.12 82 SER A CA 1
ATOM 592 C C . SER A 1 82 ? -6.440 -7.228 -2.799 1.00 98.12 82 SER A C 1
ATOM 594 O O . SER A 1 82 ? -6.225 -6.041 -2.566 1.00 98.12 82 SER A O 1
ATOM 596 N N . LEU A 1 83 ? -5.546 -8.024 -3.378 1.00 98.06 83 LEU A N 1
ATOM 597 C CA . LEU A 1 83 ? -4.292 -7.582 -3.989 1.00 98.06 83 LEU A CA 1
ATOM 598 C C . LEU A 1 83 ? -4.467 -7.537 -5.518 1.00 98.06 83 LEU A C 1
ATOM 600 O O . LEU A 1 83 ? 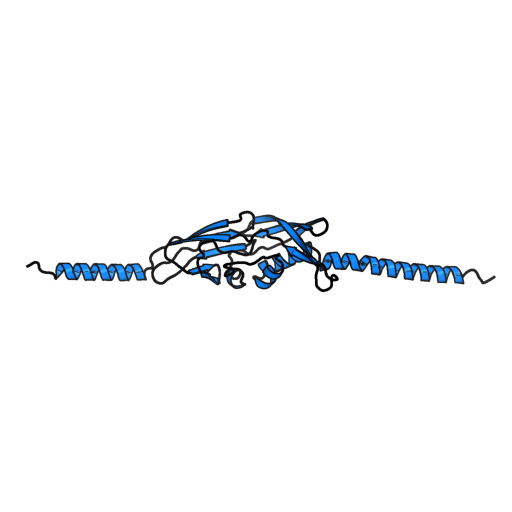-5.398 -8.172 -6.036 1.00 98.06 83 LEU A O 1
ATOM 604 N N . PRO A 1 84 ? -3.640 -6.777 -6.255 1.00 97.56 84 PRO A N 1
ATOM 605 C CA . PRO A 1 84 ? -3.757 -6.714 -7.701 1.00 97.56 84 PRO A CA 1
ATOM 606 C C . PRO A 1 84 ? -3.305 -8.041 -8.314 1.00 97.56 84 PRO A C 1
ATOM 608 O O . PRO A 1 84 ? -2.283 -8.601 -7.932 1.00 97.56 84 PRO A O 1
ATOM 611 N N . THR A 1 85 ? -4.072 -8.549 -9.275 1.00 96.19 85 THR A N 1
ATOM 612 C CA . THR A 1 85 ? -3.795 -9.824 -9.957 1.00 96.19 85 THR A CA 1
ATOM 613 C C . THR A 1 85 ? -3.953 -9.681 -11.466 1.00 96.19 85 THR A C 1
ATOM 615 O O . THR A 1 85 ? -4.440 -8.660 -11.959 1.00 96.19 85 THR A O 1
ATOM 618 N N . ARG A 1 86 ? -3.540 -10.713 -12.220 1.00 92.88 86 ARG A N 1
ATOM 619 C CA . ARG A 1 86 ? -3.625 -10.757 -13.698 1.00 92.88 86 ARG A CA 1
ATOM 620 C C . ARG A 1 86 ? -3.038 -9.498 -14.352 1.00 92.88 86 ARG A C 1
ATOM 622 O O . ARG A 1 86 ? -3.593 -8.949 -15.306 1.00 92.88 86 ARG A O 1
ATOM 629 N N . VAL A 1 87 ? -1.914 -9.048 -13.807 1.00 92.69 87 VAL A N 1
ATOM 630 C CA . VAL A 1 87 ? -1.259 -7.808 -14.206 1.00 92.69 87 VAL A CA 1
ATOM 631 C C . VAL A 1 87 ? -0.649 -7.983 -15.591 1.00 92.69 87 VAL A C 1
ATOM 633 O O . VAL A 1 87 ? 0.039 -8.962 -15.876 1.00 92.69 87 VAL A O 1
ATOM 636 N N . ASN A 1 88 ? -0.910 -7.020 -16.467 1.00 88.88 88 ASN A N 1
ATOM 637 C CA . ASN A 1 88 ? -0.383 -6.992 -17.817 1.00 88.88 88 ASN A CA 1
ATOM 638 C C . ASN A 1 88 ? 0.017 -5.566 -18.199 1.00 88.88 88 ASN A C 1
ATOM 640 O O . ASN A 1 88 ? -0.831 -4.676 -18.292 1.00 88.88 88 ASN A O 1
ATOM 644 N N . VAL A 1 89 ? 1.305 -5.362 -18.469 1.00 91.75 89 VAL A N 1
ATOM 645 C CA . VAL A 1 89 ? 1.805 -4.114 -19.050 1.00 91.75 89 VAL A CA 1
ATOM 646 C C . VAL A 1 89 ? 1.539 -4.158 -20.551 1.00 91.75 89 VAL A C 1
ATOM 648 O O . VAL A 1 89 ? 2.156 -4.924 -21.287 1.00 91.75 89 VAL A O 1
ATOM 651 N N . THR A 1 90 ? 0.577 -3.362 -21.003 1.00 85.94 90 THR A N 1
ATOM 652 C CA . THR A 1 90 ? 0.087 -3.387 -22.389 1.00 85.94 90 THR A CA 1
ATOM 653 C C . THR A 1 90 ? 0.959 -2.573 -23.333 1.00 85.94 90 THR A C 1
ATOM 655 O O . THR A 1 90 ? 1.184 -2.973 -24.476 1.00 85.94 90 THR A O 1
ATOM 658 N N . HIS A 1 91 ? 1.454 -1.434 -22.858 1.00 86.44 91 HIS A N 1
ATOM 659 C CA . HIS A 1 91 ? 2.242 -0.506 -23.648 1.00 86.44 91 HIS A CA 1
ATOM 660 C C . HIS A 1 91 ? 3.183 0.291 -22.745 1.00 86.44 91 HIS A C 1
ATOM 662 O O . HIS A 1 91 ? 2.872 0.515 -21.577 1.00 86.44 91 HIS A O 1
ATOM 668 N N . VAL A 1 92 ? 4.336 0.696 -23.279 1.00 92.38 92 VAL A N 1
ATOM 669 C CA . VAL A 1 92 ? 5.289 1.571 -22.591 1.00 92.38 92 VAL A CA 1
ATOM 670 C C . VAL A 1 92 ? 5.804 2.605 -23.577 1.00 92.38 92 VAL A C 1
ATOM 672 O O . VAL A 1 92 ? 6.376 2.250 -24.609 1.00 92.38 92 VAL A O 1
ATOM 675 N N . GLU A 1 93 ? 5.648 3.867 -23.208 1.00 91.50 93 GLU A N 1
ATOM 676 C CA . GLU A 1 93 ? 6.209 5.022 -23.894 1.00 91.50 93 GLU A CA 1
ATOM 677 C C . GLU A 1 93 ? 7.441 5.490 -23.117 1.00 91.50 93 GLU A C 1
ATOM 679 O O . GLU A 1 93 ? 7.404 5.593 -21.894 1.00 91.50 93 GLU A O 1
ATOM 684 N N . VAL A 1 94 ? 8.560 5.724 -23.802 1.00 92.62 94 VAL A N 1
ATOM 685 C CA . VAL A 1 94 ? 9.812 6.171 -23.174 1.00 92.62 94 VAL A CA 1
ATOM 686 C C . VAL A 1 94 ? 10.243 7.476 -23.823 1.00 92.62 94 VAL A C 1
ATOM 688 O O . VAL A 1 94 ? 10.467 7.505 -25.033 1.00 92.62 94 VAL A O 1
ATOM 691 N N . ASP A 1 95 ? 10.418 8.517 -23.012 1.00 90.94 95 ASP A N 1
ATOM 692 C CA . ASP A 1 95 ? 10.931 9.822 -23.421 1.00 90.94 95 ASP A CA 1
ATOM 693 C C . ASP A 1 95 ? 12.150 10.204 -22.566 1.00 90.94 95 ASP A C 1
ATOM 695 O O . ASP A 1 95 ? 12.042 10.661 -21.424 1.00 90.94 95 ASP A O 1
ATOM 699 N N . GLY A 1 96 ? 13.340 9.941 -23.115 1.00 89.19 96 GLY A N 1
ATOM 700 C CA . GLY A 1 96 ? 14.626 10.194 -22.464 1.00 89.19 96 GLY A CA 1
ATOM 701 C C . GLY A 1 96 ? 14.791 9.451 -21.131 1.00 89.19 96 GLY A C 1
ATOM 702 O O . GLY A 1 96 ? 15.043 8.237 -21.100 1.00 89.19 96 GLY A O 1
ATOM 703 N N . ASP A 1 97 ? 14.680 10.216 -20.044 1.00 91.19 97 ASP A N 1
ATOM 704 C CA . ASP A 1 97 ? 14.799 9.762 -18.653 1.00 91.19 97 ASP A CA 1
ATOM 705 C C . ASP A 1 97 ? 13.442 9.587 -17.958 1.00 91.19 97 ASP A C 1
ATOM 707 O O . ASP A 1 97 ? 13.390 9.314 -16.763 1.00 91.19 97 ASP A O 1
ATOM 711 N N . SER A 1 98 ? 12.346 9.699 -18.705 1.00 94.12 98 SER A N 1
ATOM 712 C CA . SER A 1 98 ? 10.986 9.434 -18.242 1.00 94.12 98 SER A CA 1
ATOM 713 C C . SER A 1 98 ? 10.335 8.329 -19.072 1.00 94.12 98 SER A C 1
ATOM 715 O O . SER A 1 98 ? 10.723 8.075 -20.217 1.00 94.12 98 SER A O 1
ATOM 717 N N . ALA A 1 99 ? 9.374 7.628 -18.485 1.00 95.38 99 ALA A N 1
ATOM 718 C CA . ALA A 1 99 ? 8.557 6.655 -19.188 1.00 95.38 99 ALA A CA 1
ATOM 719 C C . ALA A 1 99 ? 7.150 6.595 -18.594 1.00 95.38 99 ALA A C 1
ATOM 721 O O . ALA A 1 99 ? 6.958 6.826 -17.402 1.00 95.38 99 ALA A O 1
ATOM 722 N N . THR A 1 100 ? 6.182 6.218 -19.419 1.00 96.62 100 THR A N 1
ATOM 723 C CA . THR A 1 100 ? 4.802 5.960 -19.011 1.00 96.62 100 THR A CA 1
ATOM 724 C C . THR A 1 100 ? 4.437 4.544 -19.421 1.00 96.62 100 THR A C 1
ATOM 726 O O . THR A 1 100 ? 4.559 4.170 -20.587 1.00 96.62 100 THR A O 1
ATOM 729 N N . ALA A 1 101 ? 4.021 3.728 -18.458 1.00 95.69 101 ALA A N 1
ATOM 730 C CA . ALA A 1 101 ? 3.590 2.359 -18.690 1.00 95.69 101 ALA A CA 1
ATOM 731 C C . ALA A 1 101 ? 2.076 2.235 -18.503 1.00 95.69 101 ALA A C 1
ATOM 733 O O . ALA A 1 101 ? 1.554 2.543 -17.437 1.00 95.69 101 ALA A O 1
ATOM 734 N N . HIS A 1 102 ? 1.385 1.720 -19.516 1.00 94.38 102 HIS A N 1
ATOM 735 C CA . HIS A 1 102 ? -0.045 1.435 -19.470 1.00 94.38 102 HIS A CA 1
ATOM 736 C C . HIS A 1 102 ? -0.273 0.019 -18.941 1.00 94.38 102 HIS A C 1
ATOM 738 O O . HIS A 1 102 ? 0.020 -0.975 -19.621 1.00 94.38 102 HIS A O 1
ATOM 744 N N . VAL A 1 103 ? -0.812 -0.086 -17.732 1.00 94.81 103 VAL A N 1
ATOM 745 C CA . VAL A 1 103 ? -1.004 -1.353 -17.021 1.00 94.81 103 VAL A CA 1
ATOM 746 C C . VAL A 1 103 ? -2.479 -1.683 -16.935 1.00 94.81 103 VAL A C 1
ATOM 748 O O . VAL A 1 103 ? -3.308 -0.816 -16.679 1.00 94.81 103 VAL A O 1
ATOM 751 N N . ARG A 1 104 ? -2.811 -2.960 -17.105 1.00 95.12 104 ARG A N 1
ATOM 752 C CA . ARG A 1 104 ? -4.134 -3.517 -16.827 1.00 95.12 104 ARG A CA 1
ATOM 753 C C . ARG A 1 104 ? -4.008 -4.580 -15.743 1.00 95.12 104 ARG A C 1
ATOM 755 O O . ARG A 1 104 ? -3.111 -5.412 -15.822 1.00 95.12 104 ARG A O 1
ATOM 762 N N . TYR A 1 105 ? -4.892 -4.559 -14.755 1.00 96.31 105 TYR A N 1
ATOM 763 C CA . TYR A 1 105 ? -4.875 -5.488 -13.621 1.00 96.31 105 TYR A CA 1
ATOM 764 C C . TYR A 1 105 ? -6.283 -5.669 -13.053 1.00 96.31 105 TYR A C 1
ATOM 766 O O . TYR A 1 105 ? -7.178 -4.873 -13.334 1.00 96.31 105 TYR A O 1
ATOM 774 N N . ASP A 1 106 ? -6.488 -6.696 -12.239 1.00 97.62 106 ASP A N 1
ATOM 775 C CA . ASP A 1 106 ? -7.735 -6.930 -11.519 1.00 97.62 106 ASP A CA 1
ATOM 776 C C . ASP A 1 106 ? -7.565 -6.670 -10.032 1.00 97.62 106 ASP A C 1
ATOM 778 O O . ASP A 1 106 ? -6.627 -7.164 -9.413 1.00 97.62 106 ASP A O 1
ATOM 782 N N . LEU A 1 107 ? -8.497 -5.909 -9.467 1.00 97.94 107 LEU A N 1
ATOM 783 C CA . LEU A 1 107 ? -8.534 -5.569 -8.050 1.00 97.94 107 LEU A CA 1
ATOM 784 C C . LEU A 1 107 ? -9.995 -5.492 -7.600 1.00 97.94 107 LEU A C 1
ATOM 786 O O . LEU A 1 107 ? -10.832 -4.970 -8.341 1.00 97.94 107 LEU A O 1
ATOM 790 N N . ALA A 1 108 ? -10.330 -6.007 -6.418 1.00 96.62 108 ALA A N 1
ATOM 791 C CA . ALA A 1 108 ? -11.696 -5.980 -5.882 1.00 96.62 108 ALA A CA 1
ATOM 792 C C . ALA A 1 108 ? -12.746 -6.488 -6.904 1.00 96.62 108 ALA A C 1
ATOM 794 O O . ALA A 1 108 ? -13.780 -5.865 -7.147 1.00 96.62 108 ALA A O 1
ATOM 795 N N . GLY A 1 109 ? -12.420 -7.566 -7.630 1.00 95.62 109 GLY A N 1
ATOM 796 C CA . GLY A 1 109 ? -13.283 -8.166 -8.660 1.00 95.62 109 GLY A CA 1
ATOM 797 C C . GLY A 1 109 ? -13.459 -7.367 -9.962 1.00 95.62 109 GLY A C 1
ATOM 798 O O . GLY A 1 109 ? -14.187 -7.815 -10.846 1.00 95.62 109 GLY A O 1
ATOM 799 N N . THR A 1 110 ? -12.794 -6.219 -10.118 1.00 96.56 110 THR A N 1
ATOM 800 C CA . THR A 1 110 ? -12.928 -5.336 -11.288 1.00 96.56 110 THR A CA 1
ATOM 801 C C . THR A 1 110 ? -11.606 -5.204 -12.034 1.00 96.56 110 THR A C 1
ATOM 803 O O . THR A 1 110 ? -10.569 -4.940 -11.422 1.00 96.56 110 THR A O 1
ATOM 806 N N . THR A 1 111 ? -11.635 -5.326 -13.366 1.00 96.56 111 THR A N 1
ATOM 807 C CA . THR A 1 111 ? -10.452 -5.033 -14.182 1.00 96.56 111 THR A CA 1
ATOM 808 C C . THR A 1 111 ? -10.282 -3.528 -14.366 1.00 96.56 111 THR A C 1
ATOM 810 O O . THR A 1 111 ? -11.158 -2.870 -14.927 1.00 96.56 111 THR A O 1
ATOM 813 N N . ARG A 1 112 ? -9.136 -2.999 -13.942 1.00 95.62 112 ARG A N 1
ATOM 814 C CA . ARG A 1 112 ? -8.750 -1.589 -14.045 1.00 95.62 112 ARG A CA 1
ATOM 815 C C . ARG A 1 112 ? -7.617 -1.396 -15.042 1.00 95.62 112 ARG A C 1
ATOM 817 O O . ARG A 1 112 ? -6.965 -2.347 -15.483 1.00 95.62 112 ARG A O 1
ATOM 824 N N . SER A 1 113 ? -7.412 -0.151 -15.445 1.00 93.25 113 SER A N 1
ATOM 825 C CA . SER A 1 113 ? -6.274 0.258 -16.261 1.00 93.25 113 SER A CA 1
ATOM 826 C C . SER A 1 113 ? -5.729 1.575 -15.731 1.00 93.25 113 SER A C 1
ATOM 828 O O . SER A 1 113 ? -6.513 2.425 -15.319 1.00 93.25 113 SER A O 1
ATOM 830 N N . GLN A 1 114 ? -4.408 1.702 -15.697 1.00 94.00 114 GLN A N 1
ATOM 831 C CA . GLN A 1 114 ? -3.715 2.826 -15.082 1.00 94.00 114 GLN A CA 1
ATOM 832 C C . GLN A 1 114 ? -2.424 3.126 -15.831 1.00 94.00 114 GLN A C 1
ATOM 834 O O . GLN A 1 114 ? -1.722 2.210 -16.273 1.00 94.00 114 GLN A O 1
ATOM 839 N N . ASP A 1 115 ? -2.107 4.412 -15.899 1.00 95.38 115 ASP A N 1
ATOM 840 C CA . ASP A 1 115 ? -0.839 4.903 -16.407 1.00 95.38 115 ASP A CA 1
ATOM 841 C C . ASP A 1 115 ? 0.119 5.060 -15.228 1.00 95.38 115 ASP A C 1
ATOM 843 O O . ASP A 1 115 ? -0.177 5.745 -14.251 1.00 95.38 115 ASP A O 1
ATOM 847 N N . VAL A 1 116 ? 1.261 4.387 -15.308 1.00 96.56 116 VAL A N 1
ATOM 848 C CA . VAL A 1 116 ? 2.298 4.406 -14.279 1.00 96.56 116 VAL A CA 1
ATOM 849 C C . VAL A 1 116 ? 3.463 5.227 -14.806 1.00 96.56 116 VAL A C 1
ATOM 851 O O . VAL A 1 116 ? 4.069 4.861 -15.815 1.00 96.56 116 VAL A O 1
ATOM 854 N N . ALA A 1 117 ? 3.764 6.338 -14.139 1.00 96.75 117 ALA A N 1
ATOM 855 C CA . ALA A 1 117 ? 4.918 7.166 -14.452 1.00 96.75 117 ALA A CA 1
ATOM 856 C C . ALA A 1 117 ? 6.192 6.537 -13.879 1.00 96.75 117 ALA A C 1
ATOM 858 O O . ALA A 1 117 ? 6.200 6.007 -12.767 1.00 96.75 117 ALA A O 1
ATOM 859 N N . LEU A 1 118 ? 7.278 6.588 -14.644 1.00 96.56 118 LEU A N 1
ATOM 860 C CA . LEU A 1 118 ? 8.590 6.118 -14.234 1.00 96.56 118 LEU A CA 1
ATOM 861 C C . LEU A 1 118 ? 9.659 7.142 -14.578 1.00 96.56 118 LEU A C 1
ATOM 863 O O . LEU A 1 118 ? 9.593 7.816 -15.608 1.00 96.56 118 LEU A O 1
ATOM 867 N N . VAL A 1 119 ? 10.702 7.169 -13.759 1.00 95.19 119 VAL A N 1
ATOM 868 C CA . VAL A 1 119 ? 11.901 7.965 -14.005 1.00 95.19 119 VAL A CA 1
ATOM 869 C C . VAL A 1 119 ? 13.148 7.098 -13.976 1.00 95.19 119 VAL A C 1
ATOM 871 O O . VAL A 1 119 ? 13.253 6.117 -13.230 1.00 95.19 119 VAL A O 1
ATOM 874 N N . ARG A 1 120 ? 14.112 7.457 -14.821 1.00 91.31 120 ARG A N 1
ATOM 875 C CA . ARG A 1 120 ? 15.407 6.799 -14.902 1.00 91.31 120 ARG A CA 1
ATOM 876 C C . ARG A 1 120 ? 16.320 7.353 -13.816 1.00 91.31 120 ARG A C 1
ATOM 878 O O . ARG A 1 120 ? 16.632 8.541 -13.784 1.00 91.31 120 ARG A O 1
ATOM 885 N N . ARG A 1 121 ? 16.829 6.465 -12.971 1.00 84.69 121 ARG A N 1
ATOM 886 C CA . ARG A 1 121 ? 17.909 6.740 -12.031 1.00 84.69 121 ARG A CA 1
ATOM 887 C C . ARG A 1 121 ? 19.234 6.272 -12.616 1.00 84.69 121 ARG A C 1
ATOM 889 O O . ARG A 1 121 ? 19.371 5.149 -13.107 1.00 84.69 121 ARG A O 1
ATOM 896 N N . THR A 1 122 ? 20.246 7.126 -12.531 1.00 73.69 122 THR A N 1
ATOM 897 C CA . THR A 1 122 ? 21.620 6.756 -12.872 1.00 73.69 122 THR A CA 1
ATOM 898 C C . THR A 1 122 ? 22.135 5.769 -11.823 1.00 73.69 122 THR A C 1
ATOM 900 O O . THR A 1 122 ? 22.373 6.154 -10.680 1.00 73.69 122 THR A O 1
ATOM 903 N N . GLY A 1 123 ? 22.274 4.490 -12.179 1.00 66.62 123 GLY A N 1
ATOM 904 C CA . GLY A 1 123 ? 22.760 3.477 -11.241 1.00 66.62 123 GLY A CA 1
ATOM 905 C C . GLY A 1 123 ? 24.256 3.581 -10.943 1.00 66.62 123 GLY A C 1
ATOM 906 O O . GLY A 1 123 ? 24.973 4.439 -11.472 1.00 66.62 123 GLY A O 1
ATOM 907 N N . LEU A 1 124 ? 24.740 2.670 -10.092 1.00 59.22 124 LEU A N 1
ATOM 908 C CA . LEU A 1 124 ? 26.140 2.620 -9.666 1.00 59.22 124 LEU A CA 1
ATOM 909 C C . LEU A 1 124 ? 27.093 2.643 -10.872 1.00 59.22 124 LEU A C 1
ATOM 911 O O . LEU A 1 124 ? 27.015 1.821 -11.785 1.00 59.22 124 LEU A O 1
ATOM 915 N N . TRP A 1 125 ? 27.989 3.633 -10.852 1.00 57.72 125 TRP A N 1
ATOM 916 C CA . TRP A 1 125 ? 29.035 3.884 -11.853 1.00 57.72 125 TRP A CA 1
ATOM 917 C C . TRP A 1 125 ? 28.519 4.251 -13.255 1.00 57.72 125 TRP A C 1
ATOM 919 O O . TRP A 1 125 ? 29.292 4.247 -14.209 1.00 57.72 125 TRP A O 1
ATOM 929 N N . GLY A 1 126 ? 27.233 4.593 -13.394 1.00 62.88 126 GLY A N 1
ATOM 930 C CA . GLY A 1 126 ? 26.633 5.000 -14.669 1.00 62.88 126 GLY A CA 1
ATOM 931 C C . GLY A 1 126 ? 26.414 3.859 -15.667 1.00 62.88 126 GLY A C 1
ATOM 932 O O . GLY A 1 126 ? 26.082 4.121 -16.819 1.00 62.88 126 GLY A O 1
ATOM 933 N N . LEU A 1 127 ? 26.596 2.603 -15.246 1.00 62.94 127 LEU A N 1
ATOM 934 C CA . LEU A 1 127 ? 26.564 1.434 -16.136 1.00 62.94 127 LEU A CA 1
ATOM 935 C C . LEU A 1 127 ? 25.238 0.664 -16.105 1.00 62.94 127 LEU A C 1
ATOM 937 O O . LEU A 1 127 ? 24.996 -0.160 -16.985 1.00 62.94 127 LEU A O 1
ATOM 941 N N . PHE A 1 128 ? 24.365 0.952 -15.137 1.00 68.56 128 PHE A N 1
ATOM 942 C CA . PHE A 1 128 ? 23.095 0.250 -14.952 1.00 68.56 128 PHE A CA 1
ATOM 943 C C . PHE A 1 128 ? 21.979 1.264 -14.702 1.00 68.56 128 PHE A C 1
ATOM 945 O O . PHE A 1 128 ? 21.693 1.570 -13.548 1.00 68.56 128 PHE A O 1
ATOM 952 N N . PRO A 1 129 ? 21.395 1.868 -15.751 1.00 72.88 129 PRO A N 1
ATOM 953 C CA . PRO A 1 129 ? 20.227 2.714 -15.560 1.00 72.88 129 PRO A CA 1
ATOM 954 C C . PRO A 1 129 ? 19.107 1.877 -14.936 1.00 72.88 129 PRO A C 1
ATOM 956 O O . PRO A 1 129 ? 18.747 0.827 -15.467 1.00 72.88 129 PRO A O 1
ATOM 959 N N . GLU A 1 130 ? 18.588 2.343 -13.808 1.00 86.38 130 GLU A N 1
ATOM 960 C CA . GLU A 1 130 ? 17.464 1.733 -13.105 1.00 86.38 130 GLU A CA 1
ATOM 961 C C . GLU A 1 130 ? 16.221 2.587 -13.338 1.00 86.38 130 GLU A C 1
ATOM 963 O O . GLU A 1 130 ? 16.316 3.808 -13.448 1.00 86.38 130 GLU A O 1
ATOM 968 N N . TRP A 1 131 ? 15.059 1.955 -13.436 1.00 92.56 131 TRP A N 1
ATOM 969 C CA . TRP A 1 131 ? 13.785 2.659 -13.495 1.00 92.56 131 TRP A CA 1
ATOM 970 C C . TRP A 1 131 ? 13.083 2.517 -12.161 1.00 92.56 131 TRP A C 1
ATOM 972 O O . TRP A 1 131 ? 12.979 1.403 -11.647 1.00 92.56 131 TRP A O 1
ATOM 982 N N . LEU A 1 132 ? 12.573 3.631 -11.653 1.00 95.12 132 LEU A N 1
ATOM 983 C CA . LEU A 1 132 ? 11.712 3.684 -10.482 1.00 95.12 132 LEU A CA 1
ATOM 984 C C . LEU A 1 132 ? 10.354 4.228 -10.905 1.00 95.12 132 LEU A C 1
ATOM 986 O O . LEU A 1 132 ? 10.280 5.096 -11.773 1.00 95.12 132 LEU A O 1
ATOM 990 N N . ILE A 1 133 ? 9.296 3.705 -10.303 1.00 96.88 133 ILE A N 1
ATOM 991 C CA . ILE A 1 133 ? 7.953 4.263 -10.418 1.00 96.88 133 ILE A CA 1
ATOM 992 C C . ILE A 1 133 ? 7.939 5.571 -9.642 1.00 96.88 133 ILE A C 1
ATOM 994 O O . ILE A 1 133 ? 8.334 5.599 -8.479 1.00 96.88 133 ILE A O 1
ATOM 998 N N . ASP A 1 134 ? 7.489 6.639 -10.281 1.00 95.88 134 ASP A N 1
ATOM 999 C CA . ASP A 1 134 ? 7.274 7.922 -9.631 1.00 95.88 134 ASP A CA 1
ATOM 1000 C C . ASP A 1 134 ? 5.785 8.049 -9.285 1.00 95.88 134 ASP A C 1
ATOM 1002 O O . ASP A 1 134 ? 4.976 8.330 -10.175 1.00 95.88 134 ASP A O 1
ATOM 1006 N N . PRO A 1 135 ? 5.389 7.802 -8.022 1.00 92.62 135 PRO A N 1
ATOM 1007 C CA . PRO A 1 135 ? 4.007 7.992 -7.604 1.00 92.62 135 PRO A CA 1
ATOM 1008 C C . PRO A 1 135 ? 3.625 9.479 -7.502 1.00 92.62 135 PRO A C 1
ATOM 1010 O O . PRO A 1 135 ? 2.453 9.791 -7.316 1.00 92.62 135 PRO A O 1
ATOM 1013 N N . GLY A 1 136 ? 4.589 10.409 -7.565 1.00 91.94 136 GLY A N 1
ATOM 1014 C CA . GLY A 1 136 ? 4.426 11.803 -7.160 1.00 91.94 136 GLY A CA 1
ATOM 1015 C C . GLY A 1 136 ? 4.236 11.926 -5.645 1.00 91.94 136 GLY A C 1
ATOM 1016 O O . GLY A 1 136 ? 5.111 12.421 -4.936 1.00 91.94 136 GLY A O 1
ATOM 1017 N N . GLN A 1 137 ? 3.102 11.439 -5.141 1.00 90.94 137 GLN A N 1
ATOM 1018 C CA . GLN A 1 137 ? 2.817 11.247 -3.720 1.00 90.94 137 GLN A CA 1
ATOM 1019 C C . GLN A 1 137 ? 2.119 9.904 -3.511 1.00 90.94 137 GLN A C 1
ATOM 1021 O O . GLN A 1 137 ? 1.276 9.504 -4.310 1.00 90.94 137 GLN A O 1
ATOM 1026 N N . LEU A 1 138 ? 2.458 9.208 -2.422 1.00 95.12 138 LEU A N 1
ATOM 1027 C CA . LEU A 1 138 ? 1.718 8.009 -2.040 1.00 95.12 138 LEU A CA 1
ATOM 1028 C C . LEU A 1 138 ? 0.282 8.384 -1.645 1.00 95.12 138 LEU A C 1
ATOM 1030 O O . LEU A 1 138 ? 0.116 9.337 -0.876 1.00 95.12 138 LEU A O 1
ATOM 1034 N N . PRO A 1 139 ? -0.728 7.626 -2.103 1.00 95.75 139 PRO A N 1
ATOM 1035 C CA . PRO A 1 139 ? -2.087 7.759 -1.608 1.00 95.75 139 PRO A CA 1
ATOM 1036 C C . PRO A 1 139 ? -2.146 7.532 -0.100 1.00 95.75 139 PRO A C 1
ATOM 1038 O O . PRO A 1 139 ? -1.376 6.744 0.464 1.00 95.75 139 PRO A O 1
ATOM 1041 N N . ARG A 1 140 ? -3.088 8.208 0.550 1.00 96.00 140 ARG A N 1
ATOM 1042 C CA . ARG A 1 140 ? -3.296 8.132 1.994 1.00 96.00 140 ARG A CA 1
ATOM 1043 C C . ARG A 1 140 ? -4.685 7.607 2.309 1.00 96.00 140 ARG A C 1
ATOM 1045 O O . ARG A 1 140 ? -5.658 7.985 1.664 1.00 96.00 140 ARG A O 1
ATOM 1052 N N . LEU A 1 141 ? -4.780 6.765 3.332 1.00 95.81 141 LEU A N 1
ATOM 1053 C CA . LEU A 1 141 ? -6.054 6.480 3.983 1.00 95.81 141 LEU A CA 1
ATOM 1054 C C . LEU A 1 141 ? -6.339 7.597 4.987 1.00 95.81 141 LEU A C 1
ATOM 1056 O O . LEU A 1 141 ? -5.592 7.746 5.957 1.00 95.81 141 LEU A O 1
ATOM 1060 N N . ASP A 1 142 ? -7.392 8.375 4.751 1.00 94.06 142 ASP A N 1
ATOM 1061 C CA . ASP A 1 142 ? -7.871 9.375 5.706 1.00 94.06 142 ASP A CA 1
ATOM 1062 C C . ASP A 1 142 ? -8.808 8.698 6.711 1.00 94.06 142 ASP A C 1
ATOM 1064 O O . ASP A 1 142 ? -9.913 8.262 6.383 1.00 94.06 142 ASP A O 1
ATOM 1068 N N . LEU A 1 143 ? -8.311 8.514 7.931 1.00 90.56 143 LEU A N 1
ATOM 1069 C CA . LEU A 1 143 ? -8.917 7.658 8.942 1.00 90.56 143 LEU A CA 1
ATOM 1070 C C . LEU A 1 143 ? -9.739 8.508 9.907 1.00 90.56 143 LEU A C 1
ATOM 1072 O O . LEU A 1 143 ? -9.204 9.139 10.819 1.00 90.56 143 LEU A O 1
ATOM 1076 N N . VAL A 1 144 ? -11.060 8.471 9.752 1.00 88.69 144 VAL A N 1
ATOM 1077 C CA . VAL A 1 144 ? -11.983 9.120 10.686 1.00 88.69 144 VAL A CA 1
ATOM 1078 C C . VAL A 1 144 ? -12.346 8.110 11.769 1.00 88.69 144 VAL A C 1
ATOM 1080 O O . VAL A 1 144 ? -13.224 7.266 11.575 1.00 88.69 144 VAL A O 1
ATOM 1083 N N . VAL A 1 145 ? -11.627 8.175 12.890 1.00 85.50 145 VAL A N 1
ATOM 1084 C CA . VAL A 1 145 ? -11.744 7.227 14.007 1.00 85.50 145 VAL A CA 1
ATOM 1085 C C . VAL A 1 145 ? -12.211 7.944 15.265 1.00 85.50 145 VAL A C 1
ATOM 1087 O O . VAL A 1 145 ? -11.532 8.837 15.770 1.00 85.50 145 VAL A O 1
ATOM 1090 N N . ASP A 1 146 ? -13.337 7.494 15.812 1.00 82.12 146 ASP A N 1
ATOM 1091 C CA . ASP A 1 146 ? -13.813 7.925 17.122 1.00 82.12 146 ASP A CA 1
ATOM 1092 C C . ASP A 1 146 ? -13.418 6.881 18.176 1.00 82.12 146 ASP A C 1
ATOM 1094 O O . ASP A 1 146 ? -13.744 5.707 18.050 1.00 82.12 146 ASP A O 1
ATOM 1098 N N . GLY A 1 147 ? -12.728 7.292 19.244 1.00 75.69 147 GLY A N 1
ATOM 1099 C CA . GLY A 1 147 ? -12.527 6.441 20.427 1.00 75.69 147 GLY A CA 1
ATOM 1100 C C . GLY A 1 147 ? -11.379 5.421 20.379 1.00 75.69 147 GLY A C 1
ATOM 1101 O O . GLY A 1 147 ? -11.280 4.625 21.312 1.00 75.69 147 GLY A O 1
ATOM 1102 N N . ALA A 1 148 ? -10.491 5.466 19.378 1.00 84.94 148 ALA A N 1
ATOM 1103 C CA . ALA A 1 148 ? -9.287 4.628 19.322 1.00 84.94 148 ALA A CA 1
ATOM 1104 C C . ALA A 1 148 ? -8.042 5.406 18.856 1.00 84.94 148 ALA A C 1
ATOM 1106 O O . ALA A 1 148 ? -8.130 6.340 18.062 1.00 84.94 148 ALA A O 1
ATOM 1107 N N . SER A 1 149 ? -6.869 5.020 19.369 1.00 86.00 149 SER A N 1
ATOM 1108 C CA . SER A 1 149 ? -5.554 5.563 18.969 1.00 86.00 149 SER A CA 1
ATOM 1109 C C . SER A 1 149 ? -4.786 4.653 18.008 1.00 86.00 149 SER A C 1
ATOM 1111 O O . SER A 1 149 ? -3.769 5.055 17.441 1.00 86.00 149 SER A O 1
ATOM 1113 N N . THR A 1 150 ? -5.265 3.425 17.860 1.00 91.06 150 THR A N 1
ATOM 1114 C CA . THR A 1 150 ? -4.677 2.323 17.103 1.00 91.06 150 THR A CA 1
ATOM 1115 C C . THR A 1 150 ? -5.778 1.649 16.301 1.00 91.06 150 THR A C 1
ATOM 1117 O O . THR A 1 150 ? -6.924 1.596 16.746 1.00 91.06 150 THR A O 1
ATOM 1120 N N . LEU A 1 151 ? -5.440 1.149 15.117 1.00 93.75 151 LEU A N 1
ATOM 1121 C CA . LEU A 1 151 ? -6.347 0.345 14.307 1.00 93.75 151 LEU A CA 1
ATOM 1122 C C . LEU A 1 151 ? -5.624 -0.855 13.703 1.00 93.75 151 LEU A C 1
ATOM 1124 O O . LEU A 1 151 ? -4.401 -0.857 13.549 1.00 93.75 151 LEU A O 1
ATOM 1128 N N . HIS A 1 152 ? -6.416 -1.849 13.327 1.00 95.50 152 HIS A N 1
ATOM 1129 C CA . HIS A 1 152 ? -6.015 -2.986 12.520 1.00 95.50 152 HIS A CA 1
ATOM 1130 C C . HIS A 1 152 ? -6.207 -2.629 11.047 1.00 95.50 152 HIS A C 1
ATOM 1132 O O . HIS A 1 152 ? -7.339 -2.467 10.588 1.00 95.50 152 HIS A O 1
ATOM 1138 N N . LEU A 1 153 ? -5.104 -2.487 10.317 1.00 96.62 153 LEU A N 1
ATOM 1139 C CA . LEU A 1 153 ? -5.079 -2.352 8.868 1.00 96.62 153 LEU A CA 1
ATOM 1140 C C . LEU A 1 153 ? -4.649 -3.693 8.284 1.00 96.62 153 LEU A C 1
ATOM 1142 O O . LEU A 1 153 ? -3.470 -4.047 8.328 1.00 96.62 153 LEU A O 1
ATOM 1146 N N . ASN A 1 154 ? -5.595 -4.443 7.729 1.00 97.06 154 ASN A N 1
ATOM 1147 C CA . ASN A 1 154 ? -5.381 -5.837 7.354 1.00 97.06 154 ASN A CA 1
ATOM 1148 C C . ASN A 1 154 ? -4.793 -6.627 8.542 1.00 97.06 154 ASN A C 1
ATOM 1150 O O . ASN A 1 154 ? -5.457 -6.755 9.568 1.00 97.06 154 ASN A O 1
ATOM 1154 N N . SER A 1 155 ? -3.559 -7.133 8.433 1.00 96.81 155 SER A N 1
ATOM 1155 C CA . SER A 1 155 ? -2.871 -7.834 9.531 1.00 96.81 155 SER A CA 1
ATOM 1156 C C . SER A 1 155 ? -1.895 -6.953 10.325 1.00 96.81 155 SER A C 1
ATOM 1158 O O . SER A 1 155 ? -1.164 -7.478 11.165 1.00 96.81 155 SER A O 1
ATOM 1160 N N . ALA A 1 156 ? -1.827 -5.645 10.057 1.00 96.75 156 ALA A N 1
ATOM 1161 C CA . ALA A 1 156 ? -0.941 -4.713 10.750 1.00 96.75 156 ALA A CA 1
ATOM 1162 C C . ALA A 1 156 ? -1.679 -3.889 11.808 1.00 96.75 156 ALA A C 1
ATOM 1164 O O . ALA A 1 156 ? -2.733 -3.319 11.539 1.00 96.75 156 ALA A O 1
ATOM 1165 N N . ASP A 1 157 ? -1.058 -3.741 12.976 1.00 95.19 157 ASP A N 1
ATOM 1166 C CA . ASP A 1 157 ? -1.459 -2.759 13.980 1.00 95.19 157 ASP A CA 1
ATOM 1167 C C . ASP A 1 157 ? -0.739 -1.440 13.706 1.00 95.19 157 ASP A C 1
ATOM 1169 O O . ASP A 1 157 ? 0.494 -1.373 13.732 1.00 95.19 157 ASP A O 1
ATOM 1173 N N . VAL A 1 158 ? -1.501 -0.384 13.438 1.00 94.44 158 VAL A N 1
ATOM 1174 C CA . VAL A 1 158 ? -0.960 0.934 13.094 1.00 94.44 158 VAL A CA 1
ATOM 1175 C C . VAL A 1 158 ? -1.570 2.011 13.990 1.00 94.44 158 VAL A C 1
ATOM 1177 O O . VAL A 1 158 ? -2.746 1.924 14.358 1.00 94.44 158 VAL A O 1
ATOM 1180 N N . PRO A 1 159 ? -0.796 3.038 14.379 1.00 92.44 159 PRO A N 1
ATOM 1181 C CA . PRO A 1 159 ? -1.372 4.210 15.022 1.00 92.44 159 PRO A CA 1
ATOM 1182 C C . PRO A 1 159 ? -2.293 4.939 14.036 1.00 92.44 159 PRO A C 1
ATOM 1184 O O . PRO A 1 159 ? -2.123 4.821 12.825 1.00 92.44 159 PRO A O 1
ATOM 1187 N N . VAL A 1 160 ? -3.243 5.719 14.551 1.00 87.25 160 VAL A N 1
ATOM 1188 C CA . VAL A 1 160 ? -4.095 6.594 13.731 1.00 87.25 160 VAL A CA 1
ATOM 1189 C C . VAL A 1 160 ? -3.405 7.961 13.572 1.00 87.25 160 VAL A C 1
ATOM 1191 O O . VAL A 1 160 ? -3.452 8.768 14.509 1.00 87.25 160 VAL A O 1
ATOM 1194 N N . PRO A 1 161 ? -2.714 8.248 12.446 1.00 83.44 161 PRO A N 1
ATOM 1195 C CA . PRO A 1 161 ? -2.122 9.563 12.211 1.00 83.44 161 PRO A CA 1
ATOM 1196 C C . PRO A 1 161 ? -3.188 10.634 11.992 1.00 83.44 161 PRO A C 1
ATOM 1198 O O . PRO A 1 161 ? -4.288 10.358 11.525 1.00 83.44 161 PRO A O 1
ATOM 1201 N N . ARG A 1 162 ? -2.825 11.893 12.263 1.00 79.69 162 ARG A N 1
ATOM 1202 C CA . ARG A 1 162 ? -3.692 13.050 11.978 1.00 79.69 162 ARG A CA 1
ATOM 1203 C C . ARG A 1 162 ? -3.763 13.411 10.495 1.00 79.69 162 ARG A C 1
ATOM 1205 O O . ARG A 1 162 ? -4.727 14.043 10.093 1.00 79.69 162 ARG A O 1
ATOM 1212 N N . GLU A 1 163 ? -2.729 13.079 9.725 1.00 83.75 163 GLU A N 1
ATOM 1213 C CA . GLU A 1 163 ? -2.557 13.497 8.322 1.00 83.75 163 GLU A CA 1
ATOM 1214 C C . GLU A 1 163 ? -2.796 12.341 7.335 1.00 83.75 163 GLU A C 1
ATOM 1216 O O . GLU A 1 163 ? -2.264 12.332 6.224 1.00 83.75 163 GLU A O 1
ATOM 1221 N N . GLY A 1 164 ? -3.551 11.327 7.765 1.00 88.25 164 GLY A N 1
ATOM 1222 C CA . GLY A 1 164 ? -3.779 10.114 6.993 1.00 88.25 164 GLY A CA 1
ATOM 1223 C C . GLY A 1 164 ? -2.547 9.210 6.900 1.00 88.25 164 GLY A C 1
ATOM 1224 O O . GLY A 1 164 ? -1.400 9.610 7.118 1.00 88.25 164 GLY A O 1
ATOM 1225 N N . LEU A 1 165 ? -2.799 7.942 6.602 1.00 93.75 165 LEU A N 1
ATOM 1226 C CA . LEU A 1 165 ? -1.793 6.889 6.610 1.00 93.75 165 LEU A CA 1
ATOM 1227 C C . LEU A 1 165 ? -1.336 6.598 5.173 1.00 93.75 165 LEU A C 1
ATOM 1229 O O . LEU A 1 165 ? -2.158 6.128 4.384 1.00 93.75 165 LEU A O 1
ATOM 1233 N N . PRO A 1 166 ? -0.071 6.869 4.796 1.00 95.75 166 PRO A N 1
ATOM 1234 C CA . PRO A 1 166 ? 0.425 6.548 3.462 1.00 95.75 166 PRO A CA 1
ATOM 1235 C C . PRO A 1 166 ? 0.457 5.034 3.247 1.00 95.75 166 PRO A C 1
ATOM 1237 O O . PRO A 1 166 ? 0.965 4.284 4.083 1.00 95.75 166 PRO A O 1
ATOM 1240 N N . VAL A 1 167 ? -0.062 4.592 2.104 1.00 97.25 167 VAL A N 1
ATOM 1241 C CA . VAL A 1 167 ? -0.218 3.173 1.764 1.00 97.25 167 VAL A CA 1
ATOM 1242 C C . VAL A 1 167 ? 0.305 2.863 0.361 1.00 97.25 167 VAL A C 1
ATOM 1244 O O . VAL A 1 167 ? 0.478 3.747 -0.479 1.00 97.25 167 VAL A O 1
ATOM 1247 N N . LEU A 1 168 ? 0.579 1.582 0.106 1.00 97.94 168 LEU A N 1
ATOM 1248 C CA . LEU A 1 168 ? 0.904 1.090 -1.232 1.00 97.94 168 LEU A CA 1
ATOM 1249 C C . LEU A 1 168 ? -0.364 0.996 -2.090 1.00 97.94 168 LEU A C 1
ATOM 1251 O O . LEU A 1 168 ? -1.476 0.888 -1.582 1.00 97.94 168 LEU A O 1
ATOM 1255 N N . TYR A 1 169 ? -0.200 1.029 -3.409 1.00 97.69 169 TYR A N 1
ATOM 1256 C CA . TYR A 1 169 ? -1.319 0.999 -4.345 1.00 97.69 169 TYR A CA 1
ATOM 1257 C C . TYR A 1 169 ? -0.908 0.284 -5.642 1.00 97.69 169 TYR A C 1
ATOM 1259 O O . TYR A 1 169 ? 0.228 0.406 -6.067 1.00 97.69 169 TYR A O 1
ATOM 1267 N N . PRO A 1 170 ? -1.795 -0.438 -6.331 1.00 98.00 170 PRO A N 1
ATOM 1268 C CA . PRO A 1 170 ? -3.214 -0.527 -6.054 1.00 98.00 170 PRO A CA 1
ATOM 1269 C C . PRO A 1 170 ? -3.543 -1.716 -5.131 1.00 98.00 170 PRO A C 1
ATOM 1271 O O . PRO A 1 170 ? -3.136 -2.841 -5.410 1.00 98.00 170 PRO A O 1
ATOM 1274 N N . VAL A 1 171 ? -4.271 -1.483 -4.036 1.00 98.38 171 VAL A N 1
ATOM 1275 C CA . VAL A 1 171 ? -4.630 -2.490 -3.012 1.00 98.38 171 VAL A CA 1
ATOM 1276 C C . VAL A 1 171 ? -6.027 -2.182 -2.455 1.00 98.38 171 VAL A C 1
ATOM 1278 O O . VAL A 1 171 ? -6.408 -1.022 -2.322 1.00 98.38 171 VAL A O 1
ATOM 1281 N N . GLU A 1 172 ? -6.814 -3.210 -2.131 1.00 98.25 172 GLU A N 1
ATOM 1282 C CA . GLU A 1 172 ? -8.009 -3.060 -1.296 1.00 98.25 172 GLU A CA 1
ATOM 1283 C C . GLU A 1 172 ? -7.619 -3.337 0.153 1.00 98.25 172 GLU A C 1
ATOM 1285 O O . GLU A 1 172 ? -7.199 -4.446 0.484 1.00 98.25 172 GLU A O 1
ATOM 1290 N N . TYR A 1 173 ? -7.739 -2.324 1.002 1.00 98.25 173 TYR A N 1
ATOM 1291 C CA . TYR A 1 173 ? -7.444 -2.397 2.426 1.00 98.25 173 TYR A CA 1
ATOM 1292 C C . TYR A 1 173 ? -8.714 -2.659 3.226 1.00 98.25 173 TYR A C 1
ATOM 1294 O O . TYR A 1 173 ? -9.787 -2.191 2.859 1.00 98.25 173 TYR A O 1
ATOM 1302 N N . SER A 1 174 ? -8.572 -3.362 4.344 1.00 97.56 174 SER A N 1
ATOM 1303 C CA . SER A 1 174 ? -9.566 -3.460 5.408 1.00 97.56 174 SER A CA 1
ATOM 1304 C C . SER A 1 174 ? -9.044 -2.749 6.649 1.00 97.56 174 SER A C 1
ATOM 1306 O O . SER A 1 174 ? -7.880 -2.911 7.014 1.00 97.56 174 SER A O 1
ATOM 1308 N N . ALA A 1 175 ? -9.892 -1.952 7.283 1.00 96.31 175 ALA A N 1
ATOM 1309 C CA . ALA A 1 175 ? -9.567 -1.208 8.488 1.00 96.31 175 ALA A CA 1
ATOM 1310 C C . ALA A 1 175 ? -10.666 -1.386 9.538 1.00 96.31 175 ALA A C 1
ATOM 1312 O O . ALA A 1 175 ? -11.855 -1.374 9.223 1.00 96.31 175 ALA A O 1
ATOM 1313 N N . GLY A 1 176 ? -10.267 -1.539 10.795 1.00 95.25 176 GLY A N 1
ATOM 1314 C CA . GLY A 1 176 ? -11.167 -1.604 11.944 1.00 95.25 176 GLY A CA 1
ATOM 1315 C C . GLY A 1 176 ? -10.381 -1.573 13.248 1.00 95.25 176 GLY A C 1
ATOM 1316 O O . GLY A 1 176 ? -9.158 -1.657 13.231 1.00 95.25 176 GLY A O 1
ATOM 1317 N N . PHE A 1 177 ? -11.047 -1.461 14.390 1.00 94.25 177 PHE A N 1
ATOM 1318 C CA . PHE A 1 177 ? -10.381 -1.551 15.692 1.00 94.25 177 PHE A CA 1
ATOM 1319 C C . PHE A 1 177 ? -11.216 -2.348 16.693 1.00 94.25 177 PHE A C 1
ATOM 1321 O O . PHE A 1 177 ? -12.445 -2.397 16.606 1.00 94.25 177 PHE A O 1
ATOM 1328 N N . ALA A 1 178 ? -10.545 -2.970 17.659 1.00 91.69 178 ALA A N 1
ATOM 1329 C CA . ALA A 1 178 ? -11.183 -3.695 18.750 1.00 91.69 178 ALA A CA 1
ATOM 1330 C C . ALA A 1 178 ? -10.413 -3.456 20.056 1.00 91.69 178 ALA A C 1
ATOM 1332 O O . ALA A 1 178 ? -9.446 -4.146 20.363 1.00 91.69 178 ALA A O 1
ATOM 1333 N N . GLU A 1 179 ? -10.867 -2.473 20.828 1.00 89.38 179 GLU A N 1
ATOM 1334 C CA . GLU A 1 179 ? -10.310 -2.097 22.127 1.00 89.38 179 GLU A CA 1
ATOM 1335 C C . GLU A 1 179 ? -11.190 -2.630 23.275 1.00 89.38 179 GLU A C 1
ATOM 1337 O O . GLU A 1 179 ? -12.254 -3.217 23.065 1.00 89.38 179 GLU A O 1
ATOM 1342 N N . GLU A 1 180 ? -10.769 -2.423 24.527 1.00 89.94 180 GLU A N 1
ATOM 1343 C CA . GLU A 1 180 ? -11.490 -2.936 25.707 1.00 89.94 180 GLU A CA 1
ATOM 1344 C C . GLU A 1 180 ? -12.950 -2.446 25.781 1.00 89.94 180 GLU A C 1
ATOM 1346 O O . GLU A 1 180 ? -13.866 -3.213 26.102 1.00 89.94 180 GLU A O 1
ATOM 1351 N N . TRP A 1 181 ? -13.168 -1.165 25.481 1.00 90.12 181 TRP A N 1
ATOM 1352 C CA . TRP A 1 181 ? -14.449 -0.479 25.686 1.00 90.12 181 TRP A CA 1
ATOM 1353 C C . TRP A 1 181 ? -15.205 -0.192 24.394 1.00 90.12 181 TRP A C 1
ATOM 1355 O O . TRP A 1 181 ? -16.435 -0.127 24.412 1.00 90.12 181 TRP A O 1
ATOM 1365 N N . PHE A 1 182 ? -14.482 -0.051 23.284 1.00 92.88 182 PHE A N 1
ATOM 1366 C CA . PHE A 1 182 ? -15.043 0.274 21.981 1.00 92.88 182 PHE A CA 1
ATOM 1367 C C . PHE A 1 182 ? -14.472 -0.638 20.904 1.00 92.88 182 PHE A C 1
ATOM 1369 O O . PHE A 1 182 ? -13.316 -1.044 20.958 1.00 92.88 182 PHE A O 1
ATOM 1376 N N . ARG A 1 183 ? -15.287 -0.924 19.898 1.00 94.19 183 ARG A N 1
ATOM 1377 C CA . ARG A 1 183 ? -14.894 -1.626 18.675 1.00 94.19 183 ARG A CA 1
ATOM 1378 C C . ARG A 1 183 ? -15.522 -0.931 17.474 1.00 94.19 183 ARG A C 1
ATOM 1380 O O . ARG A 1 183 ? -16.497 -0.210 17.649 1.00 94.19 183 ARG A O 1
ATOM 1387 N N . SER A 1 184 ? -15.030 -1.191 16.275 1.00 95.31 184 SER A N 1
ATOM 1388 C CA . SER A 1 184 ? -15.718 -0.822 15.039 1.00 95.31 184 SER A CA 1
ATOM 1389 C C . SER A 1 184 ? -16.047 -2.053 14.211 1.00 95.31 184 SER A C 1
ATOM 1391 O O . SER A 1 184 ? -15.426 -3.110 14.356 1.00 95.31 184 SER A O 1
ATOM 1393 N N . ASP A 1 185 ? -16.988 -1.896 13.287 1.00 94.69 185 ASP A N 1
ATOM 1394 C CA . ASP A 1 185 ? -17.068 -2.799 12.145 1.00 94.69 185 ASP A CA 1
ATOM 1395 C C . ASP A 1 185 ? -15.849 -2.608 11.231 1.00 94.69 185 ASP A C 1
ATOM 1397 O O . ASP A 1 185 ? -15.218 -1.544 11.213 1.00 94.69 185 ASP A O 1
ATOM 1401 N N . VAL A 1 186 ? -15.522 -3.653 10.470 1.00 95.75 186 VAL A N 1
ATOM 1402 C CA . VAL A 1 186 ? -14.466 -3.604 9.455 1.00 95.75 186 VAL A CA 1
ATOM 1403 C C . VAL A 1 186 ? -14.991 -2.878 8.220 1.00 95.75 186 VAL A C 1
ATOM 1405 O O . VAL A 1 186 ? -16.050 -3.222 7.694 1.00 95.75 186 VAL A O 1
ATOM 1408 N N . GLN A 1 187 ? -14.232 -1.897 7.744 1.00 96.56 187 GLN A N 1
ATOM 1409 C CA . GLN A 1 187 ? -14.505 -1.152 6.520 1.00 96.56 187 GLN A CA 1
ATOM 1410 C C . GLN A 1 187 ? -13.440 -1.456 5.472 1.00 96.56 187 GLN A C 1
ATOM 1412 O O . GLN A 1 187 ? -12.250 -1.472 5.786 1.00 96.56 187 GLN A O 1
ATOM 1417 N N . ASN A 1 188 ? -13.867 -1.655 4.225 1.00 97.06 188 ASN A N 1
ATOM 1418 C CA . ASN A 1 188 ? -12.957 -1.858 3.104 1.00 97.06 188 ASN A CA 1
ATOM 1419 C C . ASN A 1 188 ? -12.825 -0.585 2.268 1.00 97.06 188 ASN A C 1
ATOM 1421 O O . ASN A 1 188 ? -13.814 0.104 2.016 1.00 97.06 188 ASN A O 1
ATOM 1425 N N . ALA A 1 189 ? -11.620 -0.320 1.775 1.00 97.12 189 ALA A N 1
ATOM 1426 C CA . ALA A 1 189 ? -11.324 0.796 0.890 1.00 97.12 189 ALA A CA 1
ATOM 1427 C C . ALA A 1 189 ? -10.401 0.358 -0.246 1.00 97.12 189 ALA A C 1
ATOM 1429 O O . ALA A 1 189 ? -9.336 -0.214 -0.018 1.00 97.12 189 ALA A O 1
ATOM 1430 N N . VAL A 1 190 ? -10.805 0.647 -1.483 1.00 97.69 190 VAL A N 1
ATOM 1431 C CA . VAL A 1 190 ? -9.968 0.417 -2.662 1.00 97.69 190 VAL A CA 1
ATOM 1432 C C . VAL A 1 190 ? -9.088 1.638 -2.878 1.00 97.69 190 VAL A C 1
ATOM 1434 O O . VAL A 1 190 ? -9.592 2.720 -3.162 1.00 97.69 190 VAL A O 1
ATOM 1437 N N . VAL A 1 191 ? -7.777 1.445 -2.789 1.00 97.69 191 VAL A N 1
ATOM 1438 C CA . VAL A 1 191 ? -6.775 2.472 -3.062 1.00 97.69 191 VAL A CA 1
ATOM 1439 C C . VAL A 1 191 ? -6.098 2.111 -4.373 1.00 97.69 191 VAL A C 1
ATOM 1441 O O . VAL A 1 191 ? -5.271 1.208 -4.408 1.00 97.69 191 VAL A O 1
ATOM 1444 N N . ASP A 1 192 ? -6.466 2.778 -5.466 1.00 94.31 192 ASP A N 1
ATOM 1445 C CA . ASP A 1 192 ? -5.900 2.527 -6.801 1.00 94.31 192 ASP A CA 1
ATOM 1446 C C . ASP A 1 192 ? -4.931 3.620 -7.287 1.00 94.31 192 ASP A C 1
ATOM 1448 O O . ASP A 1 192 ? -4.339 3.498 -8.359 1.00 94.31 192 ASP A O 1
ATOM 1452 N N . GLY A 1 193 ? -4.714 4.654 -6.470 1.00 90.88 193 GLY A N 1
ATOM 1453 C CA . GLY A 1 193 ? -3.823 5.776 -6.769 1.00 90.88 193 GLY A CA 1
ATOM 1454 C C . GLY A 1 193 ? -4.436 6.867 -7.646 1.00 90.88 193 GLY A C 1
ATOM 1455 O O . GLY A 1 193 ? -3.715 7.770 -8.058 1.00 90.88 193 GLY A O 1
ATOM 1456 N N . THR A 1 194 ? -5.740 6.801 -7.938 1.00 90.69 194 THR A N 1
ATOM 1457 C CA . THR A 1 194 ? -6.447 7.869 -8.666 1.00 90.69 194 THR A CA 1
ATOM 1458 C C . THR A 1 194 ? -6.736 9.070 -7.766 1.00 90.69 194 THR A C 1
ATOM 1460 O O . THR A 1 194 ? -6.576 10.212 -8.189 1.00 90.69 194 THR A O 1
ATOM 1463 N N . GLU A 1 195 ? -7.143 8.803 -6.524 1.00 93.00 195 GLU A N 1
ATOM 1464 C CA . GLU A 1 195 ? -7.392 9.819 -5.502 1.00 93.00 195 GLU A CA 1
ATOM 1465 C C . GLU A 1 195 ? -6.201 9.872 -4.529 1.00 93.00 195 GLU A C 1
ATOM 1467 O O . GLU A 1 195 ? -5.718 8.817 -4.102 1.00 93.00 195 GLU A O 1
ATOM 1472 N N . PRO A 1 196 ? -5.715 11.072 -4.160 1.00 92.19 196 PRO A N 1
ATOM 1473 C CA . PRO A 1 196 ? -4.597 11.212 -3.228 1.00 92.19 196 PRO A CA 1
ATOM 1474 C C . PRO A 1 196 ? -4.977 10.818 -1.794 1.00 92.19 196 PRO A C 1
ATOM 1476 O O . PRO A 1 196 ? -4.123 10.374 -1.029 1.00 92.19 196 PRO A O 1
ATOM 1479 N N . GLU A 1 197 ? -6.253 10.957 -1.439 1.00 94.81 197 GLU A N 1
ATOM 1480 C CA . GLU A 1 197 ? -6.799 10.648 -0.121 1.00 94.81 197 GLU A CA 1
ATOM 1481 C C . GLU A 1 197 ? -8.063 9.803 -0.285 1.00 94.81 197 GLU A C 1
ATOM 1483 O O . GLU A 1 197 ? -8.963 10.141 -1.055 1.00 94.81 197 GLU A O 1
ATOM 1488 N N . VAL A 1 198 ? -8.126 8.689 0.440 1.00 96.38 198 VAL A N 1
ATOM 1489 C CA . VAL A 1 198 ? -9.271 7.779 0.459 1.00 96.38 198 VAL A CA 1
ATOM 1490 C C . VAL A 1 198 ? -9.797 7.710 1.884 1.00 96.38 198 VAL A C 1
ATOM 1492 O O . VAL A 1 198 ? -9.136 7.186 2.778 1.00 96.38 198 VAL A O 1
ATOM 1495 N N . GLU A 1 199 ? -10.988 8.260 2.096 1.00 94.81 199 GLU A N 1
ATOM 1496 C CA . GLU A 1 199 ? -11.600 8.350 3.420 1.00 94.81 199 GLU A CA 1
ATOM 1497 C C . GLU A 1 199 ? -12.141 6.992 3.892 1.00 94.81 199 GLU A C 1
ATOM 1499 O O . GLU A 1 199 ? -12.859 6.299 3.166 1.00 94.81 199 GLU A O 1
ATOM 1504 N N . VAL A 1 200 ? -11.845 6.637 5.143 1.00 94.44 200 VAL A N 1
ATOM 1505 C CA . VAL A 1 200 ? -12.376 5.461 5.835 1.00 94.44 200 VAL A CA 1
ATOM 1506 C C . VAL A 1 200 ? -12.935 5.887 7.186 1.00 94.44 200 VAL A C 1
ATOM 1508 O O . VAL A 1 200 ? -12.209 6.348 8.066 1.00 94.44 200 VAL A O 1
ATOM 1511 N N . ARG A 1 201 ? -14.246 5.712 7.365 1.00 93.19 201 ARG A N 1
ATOM 1512 C CA . ARG A 1 201 ? -14.951 6.068 8.603 1.00 93.19 201 ARG A CA 1
ATOM 1513 C C . ARG A 1 201 ? -15.141 4.844 9.486 1.00 93.19 201 ARG A C 1
ATOM 1515 O O . ARG A 1 201 ? -15.873 3.932 9.113 1.00 93.19 201 ARG A O 1
ATOM 1522 N N . LEU A 1 202 ? -14.540 4.850 10.671 1.00 93.12 202 LEU A N 1
ATOM 1523 C CA . LEU A 1 202 ? -14.672 3.782 11.660 1.00 93.12 202 LEU A CA 1
ATOM 1524 C C . LEU A 1 202 ? -15.539 4.268 12.823 1.00 93.12 202 LEU A C 1
ATOM 1526 O O . LEU A 1 202 ? -15.081 5.004 13.697 1.00 93.12 202 LEU A O 1
ATOM 1530 N N . ALA A 1 203 ? -16.809 3.860 12.827 1.00 91.94 203 ALA A N 1
ATOM 1531 C CA . ALA A 1 203 ? -17.741 4.209 13.893 1.00 91.94 203 ALA A CA 1
ATOM 1532 C C . ALA A 1 203 ? -17.474 3.368 15.152 1.00 91.94 203 ALA A C 1
ATOM 1534 O O . ALA A 1 203 ? -17.467 2.138 15.085 1.00 91.94 203 ALA A O 1
ATOM 1535 N N . ALA A 1 204 ? -17.288 4.033 16.295 1.00 92.56 204 ALA A N 1
ATOM 1536 C CA . ALA A 1 204 ? -17.170 3.366 17.587 1.00 92.56 204 ALA A CA 1
ATOM 1537 C C . ALA A 1 204 ? -18.514 2.814 18.068 1.00 92.56 204 ALA A C 1
ATOM 1539 O O . ALA A 1 204 ? -19.482 3.548 18.272 1.00 92.56 204 ALA A O 1
ATOM 1540 N N . GLU A 1 205 ? -18.517 1.523 18.366 1.00 93.00 205 GLU A N 1
ATOM 1541 C CA . GLU A 1 205 ? -19.583 0.822 19.058 1.00 93.00 205 GLU A CA 1
ATOM 1542 C C . GLU A 1 205 ? -19.111 0.378 20.447 1.00 93.00 205 GLU A C 1
ATOM 1544 O O . GLU A 1 205 ? -17.985 -0.111 20.591 1.00 93.00 205 GLU A O 1
ATOM 1549 N N . PRO A 1 206 ? -19.950 0.515 21.488 1.00 92.56 206 PRO A N 1
ATOM 1550 C CA . PRO A 1 206 ? -19.619 0.021 22.816 1.00 92.56 206 PRO A CA 1
ATOM 1551 C C . PRO A 1 206 ? -19.483 -1.507 22.810 1.00 92.56 206 PRO A C 1
ATOM 1553 O O . PRO A 1 206 ? -20.264 -2.219 22.175 1.00 92.56 206 PRO A O 1
ATOM 1556 N N . THR A 1 207 ? -18.518 -2.026 23.564 1.00 93.88 207 THR A N 1
ATOM 1557 C CA . THR A 1 207 ? -18.387 -3.470 23.791 1.00 93.88 207 THR A CA 1
ATOM 1558 C C . THR A 1 207 ? -19.389 -3.963 24.839 1.00 93.88 207 THR A C 1
ATOM 1560 O O . THR A 1 207 ? -19.852 -3.205 25.696 1.00 93.88 207 THR A O 1
ATOM 1563 N N . ASP A 1 208 ? -19.671 -5.271 24.850 1.00 94.44 208 ASP A N 1
ATOM 1564 C CA . ASP A 1 208 ? -20.495 -5.900 25.897 1.00 94.44 208 ASP A CA 1
ATOM 1565 C C . ASP A 1 208 ? -19.919 -5.671 27.303 1.00 94.44 208 ASP A C 1
ATOM 1567 O O . ASP A 1 208 ? -20.654 -5.558 28.289 1.00 94.44 208 ASP A O 1
ATOM 1571 N N . ARG A 1 209 ? -18.589 -5.555 27.396 1.00 92.88 209 ARG A N 1
ATOM 1572 C CA . ARG A 1 209 ? -17.875 -5.233 28.632 1.00 92.88 209 ARG A CA 1
ATOM 1573 C C . ARG A 1 209 ? -18.208 -3.823 29.112 1.00 92.88 209 ARG A C 1
ATOM 1575 O O . ARG A 1 209 ? -18.557 -3.665 30.281 1.00 92.88 209 ARG A O 1
ATOM 1582 N N . LEU A 1 210 ? -18.171 -2.824 28.224 1.00 92.31 210 LEU A N 1
ATOM 1583 C CA . LEU A 1 210 ? -18.574 -1.455 28.559 1.00 92.31 210 LEU A CA 1
ATOM 1584 C C . LEU A 1 210 ? -20.030 -1.408 29.028 1.00 92.31 210 LEU A C 1
ATOM 1586 O O . LEU A 1 210 ? -20.327 -0.822 30.066 1.00 92.31 210 LEU A O 1
ATOM 1590 N N . LEU A 1 211 ? -20.929 -2.073 28.297 1.00 94.81 211 LEU A N 1
ATOM 1591 C CA . LEU A 1 211 ? -22.345 -2.134 28.660 1.00 94.81 211 LEU A CA 1
ATOM 1592 C C . LEU A 1 211 ? -22.549 -2.773 30.042 1.00 94.81 211 LEU A C 1
ATOM 1594 O O . LEU A 1 211 ? -23.345 -2.271 30.835 1.00 94.81 211 LEU A O 1
ATOM 1598 N N . THR A 1 212 ? -21.810 -3.839 30.352 1.00 96.12 212 THR A N 1
ATOM 1599 C CA . THR A 1 212 ? -21.893 -4.537 31.643 1.00 96.12 212 THR A CA 1
ATOM 1600 C C . THR A 1 212 ? -21.403 -3.666 32.802 1.00 96.12 212 THR A C 1
ATOM 1602 O O . THR A 1 212 ? -22.085 -3.571 33.823 1.00 96.12 212 THR A O 1
ATOM 1605 N N . GLU A 1 213 ? -20.260 -2.993 32.651 1.00 95.56 213 GLU A N 1
ATOM 1606 C CA . GLU A 1 213 ? -19.714 -2.119 33.699 1.00 95.56 213 GLU A CA 1
ATOM 1607 C C . GLU A 1 213 ? -20.584 -0.877 33.923 1.00 95.56 213 GLU A C 1
ATOM 1609 O O . GLU A 1 213 ? -20.870 -0.522 35.066 1.00 95.56 213 GLU A O 1
ATOM 1614 N N . VAL A 1 214 ? -21.110 -0.261 32.859 1.00 95.94 214 VAL A N 1
ATOM 1615 C CA . VAL A 1 214 ? -22.059 0.856 32.994 1.00 95.94 214 VAL A CA 1
ATOM 1616 C C . VAL A 1 214 ? -23.333 0.405 33.712 1.00 95.94 214 VAL A C 1
ATOM 1618 O O . VAL A 1 214 ? -23.799 1.091 34.620 1.00 95.94 214 VAL A O 1
ATOM 1621 N N . GLN A 1 215 ? -23.890 -0.761 33.368 1.00 94.94 215 GLN A N 1
ATOM 1622 C CA . GLN A 1 215 ? -25.069 -1.298 34.059 1.00 94.94 215 GLN A CA 1
ATOM 1623 C C . GLN A 1 215 ? -24.806 -1.571 35.542 1.00 94.94 215 GLN A C 1
ATOM 1625 O O . GLN A 1 215 ? -25.697 -1.356 36.368 1.00 94.94 215 GLN A O 1
ATOM 1630 N N . LYS A 1 216 ? -23.604 -2.040 35.886 1.00 95.56 216 LYS A N 1
ATOM 1631 C CA . LYS A 1 216 ? -23.186 -2.251 37.272 1.00 95.56 216 LYS A CA 1
ATOM 1632 C C . LYS A 1 216 ? -23.108 -0.926 38.032 1.00 95.56 216 LYS A C 1
ATOM 1634 O O . LYS A 1 216 ? -23.758 -0.809 39.065 1.00 95.56 216 LYS A O 1
ATOM 1639 N N . LEU A 1 217 ? -22.421 0.076 37.483 1.00 94.88 217 LEU A N 1
ATOM 1640 C CA . LEU A 1 217 ? -22.298 1.409 38.086 1.00 94.88 217 LEU A CA 1
ATOM 1641 C C . LEU A 1 217 ? -23.659 2.087 38.283 1.00 94.88 217 LEU A C 1
ATOM 1643 O O . LEU A 1 217 ? -23.925 2.661 39.336 1.00 94.88 217 LEU A O 1
ATOM 1647 N N . VAL A 1 218 ? -24.551 1.991 37.292 1.00 95.50 218 VAL A N 1
ATOM 1648 C CA . VAL A 1 218 ? -25.916 2.526 37.405 1.00 95.50 218 VAL A CA 1
ATOM 1649 C C . VAL A 1 218 ? -26.680 1.822 38.526 1.00 95.50 218 VAL A C 1
ATOM 1651 O O . VAL A 1 218 ? -27.362 2.484 39.304 1.00 95.50 218 VAL A O 1
ATOM 1654 N N . ARG A 1 219 ? -26.569 0.494 38.639 1.00 94.06 219 ARG A N 1
ATOM 1655 C CA . ARG A 1 219 ? -27.246 -0.270 39.694 1.00 94.06 219 ARG A CA 1
ATOM 1656 C C . ARG A 1 219 ? -26.718 0.086 41.082 1.00 94.06 219 ARG A C 1
ATOM 1658 O O . ARG A 1 219 ? -27.528 0.363 41.956 1.00 94.06 219 ARG A O 1
ATOM 1665 N N . GLU A 1 220 ? -25.399 0.137 41.253 1.00 93.69 220 GLU A N 1
ATOM 1666 C CA . GLU A 1 220 ? -24.750 0.533 42.511 1.00 93.69 220 GLU A CA 1
ATOM 1667 C C . GLU A 1 220 ? -25.191 1.941 42.935 1.00 93.69 220 GLU A C 1
ATOM 1669 O O . GLU A 1 220 ? -25.602 2.140 44.074 1.00 93.69 220 GLU A O 1
ATOM 1674 N N . HIS A 1 221 ? -25.232 2.897 42.002 1.00 91.25 221 HIS A N 1
ATOM 1675 C CA . HIS A 1 221 ? -25.694 4.253 42.297 1.00 91.25 221 HIS A CA 1
ATOM 1676 C C . HIS A 1 221 ? -27.180 4.308 42.691 1.00 91.25 221 HIS A C 1
ATOM 1678 O O . HIS A 1 221 ? -27.558 5.014 43.625 1.00 91.25 221 HIS A O 1
ATOM 1684 N N . LEU A 1 222 ? -28.045 3.548 42.010 1.00 92.56 222 LEU A N 1
ATOM 1685 C CA . LEU A 1 222 ? -29.466 3.469 42.362 1.00 92.56 222 LEU A CA 1
ATOM 1686 C C . LEU A 1 222 ? -29.686 2.800 43.729 1.00 92.56 222 LEU A C 1
ATOM 1688 O O . LEU A 1 222 ? -30.568 3.227 44.475 1.00 92.56 222 LEU A O 1
ATOM 1692 N N . GLU A 1 223 ? -28.891 1.786 44.075 1.00 91.69 223 GLU A N 1
ATOM 1693 C CA . GLU A 1 223 ? -28.904 1.140 45.394 1.00 91.69 223 GLU A CA 1
ATOM 1694 C C . GLU A 1 223 ? -28.424 2.095 46.498 1.00 91.69 223 GLU A C 1
ATOM 1696 O O . GLU A 1 223 ? -29.056 2.180 47.556 1.00 91.69 223 GLU A O 1
ATOM 1701 N N . GLU A 1 224 ? -27.372 2.878 46.245 1.00 88.75 224 GLU A N 1
ATOM 1702 C CA . GLU A 1 224 ? -26.928 3.951 47.140 1.00 88.75 224 GLU A CA 1
ATOM 1703 C C . GLU A 1 224 ? -28.034 4.987 47.360 1.00 88.75 224 GLU A C 1
ATOM 1705 O O . GLU A 1 224 ? -28.340 5.314 48.506 1.00 88.75 224 GLU A O 1
ATOM 1710 N N . CYS A 1 225 ? -28.694 5.460 46.297 1.00 86.75 225 CYS A N 1
ATOM 1711 C CA . CYS A 1 225 ? -29.814 6.396 46.412 1.00 86.75 225 CYS A CA 1
ATOM 1712 C C . CYS A 1 225 ? -31.003 5.808 47.183 1.00 86.75 225 CYS A C 1
ATOM 1714 O O . CYS A 1 225 ? -31.640 6.521 47.955 1.00 86.75 225 CYS A O 1
ATOM 1716 N N . ALA A 1 226 ? -31.308 4.522 46.997 1.00 84.69 226 ALA A N 1
ATOM 1717 C CA . ALA A 1 226 ? -32.388 3.853 47.719 1.00 84.69 226 ALA A CA 1
ATOM 1718 C C . ALA A 1 226 ? -32.069 3.658 49.213 1.00 84.69 226 ALA A C 1
ATOM 1720 O O . ALA A 1 226 ? -32.978 3.642 50.043 1.00 84.69 226 ALA A O 1
ATOM 1721 N N . THR A 1 227 ? -30.787 3.523 49.559 1.00 80.44 227 THR A N 1
ATOM 1722 C CA . THR A 1 227 ? -30.312 3.329 50.940 1.00 80.44 227 THR A CA 1
ATOM 1723 C C . THR A 1 227 ? -30.047 4.661 51.651 1.00 80.44 227 THR A C 1
ATOM 1725 O O . THR A 1 227 ? -30.137 4.743 52.880 1.00 80.44 227 THR A O 1
ATOM 1728 N N . ALA A 1 228 ? -29.770 5.725 50.889 1.00 69.06 228 ALA A N 1
ATOM 1729 C CA . ALA A 1 228 ? -29.642 7.095 51.365 1.00 69.06 228 ALA A CA 1
ATOM 1730 C C . ALA A 1 228 ? -31.000 7.604 51.867 1.00 69.06 228 ALA A C 1
ATOM 1732 O O . ALA A 1 228 ? -31.779 8.249 51.169 1.00 69.06 228 ALA A O 1
ATOM 1733 N N . THR A 1 229 ? -31.289 7.286 53.124 1.00 60.31 229 THR A N 1
ATOM 1734 C CA . THR A 1 229 ? -32.467 7.780 53.826 1.00 60.31 229 THR A CA 1
ATOM 1735 C C . THR A 1 229 ? -32.253 9.271 54.083 1.00 60.31 229 THR A C 1
ATOM 1737 O O . THR A 1 229 ? -31.344 9.652 54.818 1.00 60.31 229 THR A O 1
ATOM 1740 N N . THR A 1 230 ? -33.062 10.116 53.450 1.00 54.84 230 THR A N 1
ATOM 1741 C CA . THR A 1 230 ? -33.155 11.552 53.742 1.00 54.84 230 THR A CA 1
ATOM 1742 C C . THR A 1 230 ? -33.336 11.788 55.246 1.00 54.84 230 THR A C 1
ATOM 1744 O O . THR A 1 230 ? -34.289 11.261 55.828 1.00 54.84 230 THR A O 1
ATOM 1747 N N . LEU A 1 231 ? -32.446 12.590 55.841 1.00 40.72 231 LEU A N 1
ATOM 1748 C CA . LEU A 1 231 ? -32.648 13.315 57.102 1.00 40.72 231 LEU A CA 1
ATOM 1749 C C . LEU A 1 231 ? -32.945 14.782 56.790 1.00 40.72 231 LEU A C 1
ATOM 1751 O O . LEU A 1 231 ? -32.272 15.323 55.883 1.00 40.72 231 LEU A O 1
#

Organism: NCBI:txid1033736

Radius of gyration: 29.82 Å; chains: 1; bounding box: 77×37×120 Å

InterPro domains:
  IPR032710 NTF2-like domain superfamily [SSF54427] (39-117)

Foldseek 3Di:
DDDPPVVVVVVVVVVVVVVVVVCVVVVVVVCLCVVFNPQVLVVQLLVCLVVLNLVSNVVQAPDDDDDQQQCSHSQLSAQFPWRWAPKDFPDKDDDPQKIWTWIWTDTPNDIDIDIWIWGWDQDDPSPRTHIHTYLVAAAFEQEADDPDQWKDWRRGIGGRDNVGHGHDDQTWIWIWDDDPFWTFDIDIDGDHSPDSYTYDYTDIDTDPNNVVVVVVVVVVVVVVVVVPDDD

Secondary structure (DSSP, 8-state):
--SSHHHHHHHHHHHHHHHHHHHHHHHHHHHHHHHSSHHHHHHHHHHHHHTT-HHHHHTTB-----TTGGGSSHHHHTT-SB--EEEEEEEEEEETTEEEEEEEEEETTEEEEEEEEEEEE--GGGSS-EEEE--SS--EEEEEESS-SEEEETTEEEE--TT-EE--SSEEEEEE-B-SSEE---EEEEE-SSSSEEEEEE--EE-HHHHHHHHHHHHHHHHHHHH----